Protein AF-A0ABD3BP25-F1 (afdb_monomer_lite)

Radius of gyration: 18.29 Å; chains: 1; bounding box: 47×50×51 Å

Structure (mmCIF, N/CA/C/O backbone):
data_AF-A0ABD3BP25-F1
#
_entry.id   AF-A0ABD3BP25-F1
#
loop_
_atom_site.group_PDB
_atom_site.id
_atom_site.type_symbol
_atom_site.label_atom_id
_atom_site.label_alt_id
_atom_site.label_comp_id
_atom_site.label_asym_id
_atom_site.label_entity_id
_atom_site.label_seq_id
_atom_site.pdbx_PDB_ins_code
_atom_site.Cartn_x
_atom_site.Cartn_y
_atom_site.Cartn_z
_atom_site.occupancy
_atom_site.B_iso_or_equiv
_atom_site.auth_seq_id
_atom_site.auth_comp_id
_atom_site.auth_asym_id
_atom_site.auth_atom_id
_atom_site.pdbx_PDB_model_num
ATOM 1 N N . MET A 1 1 ? -3.339 10.203 30.410 1.00 33.22 1 MET A N 1
ATOM 2 C CA . MET A 1 1 ? -2.585 9.233 29.589 1.00 33.22 1 MET A CA 1
ATOM 3 C C . MET A 1 1 ? -3.248 7.852 29.651 1.00 33.22 1 MET A C 1
ATOM 5 O O . MET A 1 1 ? -2.885 7.076 30.522 1.00 33.22 1 MET A O 1
ATOM 9 N N . PRO A 1 2 ? -4.237 7.547 28.786 1.00 29.83 2 PRO A N 1
ATOM 10 C CA . PRO A 1 2 ? -4.841 6.211 28.675 1.00 29.83 2 PRO A CA 1
ATOM 11 C C . PRO A 1 2 ? -4.582 5.511 27.318 1.00 29.83 2 PRO A C 1
ATOM 13 O O . PRO A 1 2 ? -5.120 4.439 27.069 1.00 29.83 2 PRO A O 1
ATOM 16 N N . SER A 1 3 ? -3.790 6.103 26.415 1.00 33.34 3 SER A N 1
ATOM 17 C CA . SER A 1 3 ? -3.674 5.659 25.014 1.00 33.34 3 SER A CA 1
ATOM 18 C C . SER A 1 3 ? -2.820 4.404 24.796 1.00 33.34 3 SER A C 1
ATOM 20 O O . SER A 1 3 ? -3.073 3.672 23.848 1.00 33.34 3 SER A O 1
ATOM 22 N N . LEU A 1 4 ? -1.847 4.116 25.666 1.00 31.38 4 LEU A N 1
ATOM 23 C CA . LEU A 1 4 ? -0.982 2.930 25.545 1.00 31.38 4 LEU A CA 1
ATOM 24 C C . LEU A 1 4 ? -1.698 1.623 25.923 1.00 31.38 4 LEU A C 1
ATOM 26 O O . LEU A 1 4 ? -1.443 0.578 25.330 1.00 31.38 4 LEU A O 1
ATOM 30 N N . THR A 1 5 ? -2.637 1.679 26.868 1.00 32.91 5 THR A N 1
ATOM 31 C CA . THR A 1 5 ? -3.337 0.497 27.389 1.00 32.91 5 THR A CA 1
ATOM 32 C C . THR A 1 5 ? -4.398 -0.035 26.420 1.00 32.91 5 THR A C 1
ATOM 34 O O . THR A 1 5 ? -4.661 -1.235 26.387 1.00 32.91 5 THR A O 1
ATOM 37 N N . TYR A 1 6 ? -4.990 0.835 25.595 1.00 33.88 6 TYR A N 1
ATOM 38 C CA . TYR A 1 6 ? -6.049 0.451 24.653 1.00 33.88 6 TYR A CA 1
ATOM 39 C C . TYR A 1 6 ? -5.491 -0.262 23.410 1.00 33.88 6 TYR A C 1
ATOM 41 O O . TYR A 1 6 ? -6.024 -1.291 22.998 1.00 33.88 6 TYR A O 1
ATOM 49 N N . THR A 1 7 ? -4.358 0.208 22.875 1.00 39.72 7 THR A N 1
ATOM 50 C CA . THR A 1 7 ? -3.638 -0.449 21.768 1.00 39.72 7 THR A CA 1
ATOM 51 C C . THR A 1 7 ? -3.124 -1.833 22.176 1.00 39.72 7 THR A C 1
ATOM 53 O O . THR A 1 7 ? -3.249 -2.789 21.413 1.00 39.72 7 THR A O 1
ATOM 56 N N . GLN A 1 8 ? -2.644 -1.984 23.417 1.00 36.47 8 GLN A N 1
ATOM 57 C CA . GLN A 1 8 ? -2.273 -3.290 23.980 1.00 36.47 8 GLN A CA 1
ATOM 58 C C . GLN A 1 8 ? -3.487 -4.217 24.181 1.00 36.47 8 GLN A C 1
ATOM 60 O O . GLN A 1 8 ? -3.398 -5.421 23.941 1.00 36.47 8 GLN A O 1
ATOM 65 N N . SER A 1 9 ? -4.646 -3.674 24.569 1.00 32.84 9 SER A N 1
ATOM 66 C CA . SER A 1 9 ? -5.879 -4.451 24.756 1.00 32.84 9 SER A CA 1
ATOM 67 C C . SER A 1 9 ? -6.446 -4.994 23.442 1.00 32.84 9 SER A C 1
ATOM 69 O O . SER A 1 9 ? -6.922 -6.126 23.424 1.00 32.84 9 SER A O 1
ATOM 71 N N . ILE A 1 10 ? -6.392 -4.231 22.348 1.00 41.69 10 ILE A N 1
ATOM 72 C CA . ILE A 1 10 ? -6.808 -4.715 21.021 1.00 41.69 10 ILE A CA 1
ATOM 73 C C . ILE A 1 10 ? -5.765 -5.705 20.484 1.00 41.69 10 ILE A C 1
ATOM 75 O O . ILE A 1 10 ? -6.127 -6.801 20.061 1.00 41.69 10 ILE A O 1
ATOM 79 N N . GLY A 1 11 ? -4.470 -5.391 20.616 1.00 40.97 11 GLY A N 1
ATOM 80 C CA . GLY A 1 11 ? -3.376 -6.290 20.228 1.00 40.97 11 GLY A CA 1
ATOM 81 C C . GLY A 1 11 ? -3.432 -7.659 20.918 1.00 40.97 11 GLY A C 1
ATOM 82 O O . GLY A 1 11 ? -3.222 -8.685 20.279 1.00 40.97 11 GLY A O 1
ATOM 83 N N . SER A 1 12 ? -3.812 -7.709 22.198 1.00 38.78 12 SER A N 1
ATOM 84 C CA . SER A 1 12 ? -3.968 -8.972 22.943 1.00 38.78 12 SER A CA 1
ATOM 85 C C . SER A 1 12 ? -5.198 -9.808 22.550 1.00 38.78 12 SER A C 1
ATOM 87 O O . SER A 1 12 ? -5.202 -11.018 22.780 1.00 38.78 12 SER A O 1
ATOM 89 N N . GLN A 1 13 ? -6.228 -9.215 21.933 1.00 38.00 13 GLN A N 1
ATOM 90 C CA . GLN A 1 13 ? -7.356 -9.970 21.369 1.00 38.00 13 GLN A CA 1
ATOM 91 C C . GLN A 1 13 ? -7.047 -10.493 19.959 1.00 38.00 13 GLN A C 1
ATOM 93 O O . GLN A 1 13 ? -7.412 -11.627 19.649 1.00 38.00 13 GLN A O 1
ATOM 98 N N . ILE A 1 14 ? -6.291 -9.731 19.159 1.00 44.72 14 ILE A N 1
ATOM 99 C CA . ILE A 1 14 ? -5.709 -10.180 17.878 1.00 44.72 14 ILE A CA 1
ATOM 100 C C . ILE A 1 14 ? -4.765 -11.382 18.110 1.00 44.72 14 ILE A C 1
ATOM 102 O O . ILE A 1 14 ? -4.808 -12.377 17.385 1.00 44.72 14 ILE A O 1
ATOM 106 N N . HIS A 1 15 ? -3.984 -11.344 19.196 1.00 40.56 15 HIS A N 1
ATOM 107 C CA . HIS A 1 15 ? -3.007 -12.365 19.599 1.00 40.56 15 HIS A CA 1
ATOM 108 C C . HIS A 1 15 ? -3.568 -13.792 19.749 1.00 40.56 15 HIS A C 1
ATOM 110 O O . HIS A 1 15 ? -2.842 -14.756 19.528 1.00 40.56 15 HIS A O 1
ATOM 116 N N . ARG A 1 16 ? -4.851 -13.980 20.095 1.00 36.97 16 ARG A N 1
ATOM 117 C CA . ARG A 1 16 ? -5.403 -15.333 20.323 1.00 36.97 16 ARG A CA 1
ATOM 118 C C . ARG A 1 16 ? -5.717 -16.129 19.050 1.00 36.97 16 ARG A C 1
ATOM 120 O O . ARG A 1 16 ? -6.070 -17.298 19.179 1.00 36.97 16 ARG A O 1
ATOM 127 N N . LYS A 1 17 ? -5.618 -15.537 17.852 1.00 41.78 17 LYS A N 1
ATOM 128 C CA . LYS A 1 17 ? -6.020 -16.196 16.592 1.00 41.78 17 LYS A CA 1
ATOM 129 C C . LYS A 1 17 ? -4.925 -16.325 15.523 1.00 41.78 17 LYS A C 1
ATOM 131 O O . LYS A 1 17 ? -5.131 -17.079 14.579 1.00 41.78 17 LYS A O 1
ATOM 136 N N . GLN A 1 18 ? -3.776 -15.658 15.647 1.00 41.00 18 GLN A N 1
ATOM 137 C CA . GLN A 1 18 ? -2.671 -15.806 14.688 1.00 41.00 18 GLN A CA 1
ATOM 138 C C . GLN A 1 18 ? -1.699 -16.902 15.157 1.00 41.00 18 GLN A C 1
ATOM 140 O O . GLN A 1 18 ? -0.908 -16.691 16.070 1.00 41.00 18 GLN A O 1
ATOM 145 N N . THR A 1 19 ? -1.781 -18.093 14.557 1.00 43.16 19 THR A N 1
ATOM 146 C CA . THR A 1 19 ? -1.000 -19.293 14.933 1.00 43.16 19 THR A CA 1
ATOM 147 C C . THR A 1 19 ? 0.293 -19.491 14.137 1.00 43.16 19 THR A C 1
ATOM 149 O O . THR A 1 19 ? 0.940 -20.521 14.300 1.00 43.16 19 THR A O 1
ATOM 152 N N . ASN A 1 20 ? 0.668 -18.554 13.261 1.00 53.59 20 ASN A N 1
ATOM 153 C CA . ASN A 1 20 ? 1.840 -18.702 12.397 1.00 53.59 20 ASN A CA 1
ATOM 154 C C . ASN A 1 20 ? 3.004 -17.838 12.904 1.00 53.59 20 ASN A C 1
ATOM 156 O O . ASN A 1 20 ? 2.834 -16.638 13.123 1.00 53.59 20 ASN A O 1
ATOM 160 N N . ASP A 1 21 ? 4.193 -18.438 13.023 1.00 57.06 21 ASP A N 1
ATOM 161 C CA . ASP A 1 21 ? 5.419 -17.808 13.548 1.00 57.06 21 ASP A CA 1
ATOM 162 C C . ASP A 1 21 ? 5.782 -16.487 12.843 1.00 57.06 21 ASP A C 1
ATOM 164 O O . ASP A 1 21 ? 6.281 -15.550 13.468 1.00 57.06 21 ASP A O 1
ATOM 168 N N . PHE A 1 22 ? 5.454 -16.370 11.552 1.00 54.91 22 PHE A N 1
ATOM 169 C CA . PHE A 1 22 ? 5.644 -15.147 10.769 1.00 54.91 22 PHE A CA 1
ATOM 170 C C . PHE A 1 22 ? 4.824 -13.965 11.299 1.00 54.91 22 PHE A C 1
ATOM 172 O O . PHE A 1 22 ? 5.353 -12.872 11.480 1.00 54.91 22 PHE A O 1
ATOM 179 N N . SER A 1 23 ? 3.547 -14.174 11.613 1.00 53.84 23 SER A N 1
ATOM 180 C CA . SER A 1 23 ? 2.672 -13.105 12.107 1.00 53.84 23 SER A CA 1
ATOM 181 C C . SER A 1 23 ? 3.098 -12.615 13.496 1.00 53.84 23 SER A C 1
ATOM 183 O O . SER A 1 23 ? 2.983 -11.430 13.810 1.00 53.84 23 SER A O 1
ATOM 185 N N . ILE A 1 24 ? 3.672 -13.513 14.304 1.00 59.72 24 ILE A N 1
ATOM 186 C CA . ILE A 1 24 ? 4.229 -13.190 15.620 1.00 59.72 24 ILE A CA 1
ATOM 187 C C . ILE A 1 24 ? 5.397 -12.207 15.473 1.00 59.72 24 ILE A C 1
ATOM 189 O O . ILE A 1 24 ? 5.427 -11.185 16.158 1.00 59.72 24 ILE A O 1
ATOM 193 N N . MET A 1 25 ? 6.326 -12.464 14.549 1.00 58.56 25 MET A N 1
ATOM 194 C CA . MET A 1 25 ? 7.480 -11.589 14.314 1.00 58.56 25 MET A CA 1
ATOM 195 C C . MET A 1 25 ? 7.065 -10.163 13.921 1.00 58.56 25 MET A C 1
ATOM 197 O O . MET A 1 25 ? 7.642 -9.192 14.413 1.00 58.56 25 MET A O 1
ATOM 201 N N . PHE A 1 26 ? 6.029 -10.031 13.091 1.00 60.06 26 PHE A N 1
ATOM 202 C CA . PHE A 1 26 ? 5.538 -8.737 12.611 1.00 60.06 26 PHE A CA 1
ATOM 203 C C . PHE A 1 26 ? 4.936 -7.915 13.747 1.00 60.06 26 PHE A C 1
ATOM 205 O O . PHE A 1 26 ? 5.187 -6.714 13.850 1.00 60.06 26 PHE A O 1
ATOM 212 N N . PHE A 1 27 ? 4.207 -8.573 14.645 1.00 58.22 27 PHE A N 1
ATOM 213 C CA . PHE A 1 27 ? 3.632 -7.930 15.817 1.00 58.22 27 PHE A CA 1
ATOM 214 C C . PHE A 1 27 ? 4.695 -7.543 16.855 1.00 58.22 27 PHE A C 1
ATOM 216 O O . PHE A 1 27 ? 4.701 -6.410 17.329 1.00 58.22 27 PHE A O 1
ATOM 223 N N . TYR A 1 28 ? 5.622 -8.450 17.190 1.00 59.75 28 TYR A N 1
ATOM 224 C CA . TYR A 1 28 ? 6.652 -8.198 18.210 1.00 59.75 28 TYR A CA 1
ATOM 225 C C . TYR A 1 28 ? 7.590 -7.047 17.843 1.00 59.75 28 TYR A C 1
ATOM 227 O O . TYR A 1 28 ? 8.011 -6.295 18.721 1.00 59.75 28 TYR A O 1
ATOM 235 N N . HIS A 1 29 ? 7.910 -6.909 16.557 1.00 65.75 29 HIS A N 1
ATOM 236 C CA . HIS A 1 29 ? 8.796 -5.859 16.061 1.00 65.75 29 HIS A CA 1
ATOM 237 C C . HIS A 1 29 ? 8.048 -4.649 15.489 1.00 65.75 29 HIS A C 1
ATOM 239 O O . HIS A 1 29 ? 8.685 -3.743 14.951 1.00 65.75 29 HIS A O 1
ATOM 245 N N . SER A 1 30 ? 6.716 -4.611 15.623 1.00 79.50 30 SER A N 1
ATOM 246 C CA . SER A 1 30 ? 5.859 -3.556 15.073 1.00 79.50 30 SER A CA 1
ATOM 247 C C . SER A 1 30 ? 6.180 -3.258 13.604 1.00 79.50 30 SER A C 1
ATOM 249 O O . SER A 1 30 ? 6.343 -2.095 13.239 1.00 79.50 30 SER A O 1
ATOM 251 N N . LEU A 1 31 ? 6.315 -4.300 12.774 1.00 84.94 31 LEU A N 1
ATOM 252 C CA . LEU A 1 31 ? 6.592 -4.177 11.342 1.00 84.94 31 LEU A CA 1
ATOM 253 C C . LEU A 1 31 ? 5.371 -3.563 10.643 1.00 84.94 31 LEU A C 1
ATOM 255 O O . LEU A 1 31 ? 4.423 -4.266 10.305 1.00 84.94 31 LEU A O 1
ATOM 259 N N . TYR A 1 32 ? 5.362 -2.242 10.481 1.00 89.75 32 TYR A N 1
ATOM 260 C CA . TYR A 1 32 ? 4.173 -1.477 10.118 1.00 89.75 32 TYR A CA 1
ATOM 261 C C . TYR A 1 32 ? 4.034 -1.170 8.631 1.00 89.75 32 TYR A C 1
ATOM 263 O O . TYR A 1 32 ? 2.918 -0.921 8.174 1.00 89.75 32 TYR A O 1
ATOM 271 N N . ALA A 1 33 ? 5.134 -1.192 7.883 1.00 92.25 33 ALA A N 1
ATOM 272 C CA . ALA A 1 33 ? 5.129 -0.991 6.442 1.00 92.25 33 ALA A CA 1
ATOM 273 C C . ALA A 1 33 ? 5.760 -2.199 5.751 1.00 92.25 33 ALA A C 1
ATOM 275 O O . ALA A 1 33 ? 6.867 -2.611 6.094 1.00 92.25 33 ALA A O 1
ATOM 276 N N . ASN A 1 34 ? 5.058 -2.763 4.775 1.00 93.00 34 ASN A N 1
ATOM 277 C CA . ASN A 1 34 ? 5.623 -3.720 3.836 1.00 93.00 34 ASN A CA 1
ATOM 278 C C . ASN A 1 34 ? 5.919 -2.998 2.519 1.00 93.00 34 ASN A C 1
ATOM 280 O O . ASN A 1 34 ? 5.043 -2.339 1.958 1.00 93.00 34 ASN A O 1
ATOM 284 N N . VAL A 1 35 ? 7.157 -3.109 2.051 1.00 92.56 35 VAL A N 1
ATOM 285 C CA . VAL A 1 35 ? 7.663 -2.432 0.859 1.00 92.56 35 VAL A CA 1
ATOM 286 C C . VAL A 1 35 ? 8.033 -3.488 -0.165 1.00 92.56 35 VAL A C 1
ATOM 288 O O . VAL A 1 35 ? 8.893 -4.332 0.090 1.00 92.56 35 VAL A O 1
ATOM 291 N N . ARG A 1 36 ? 7.394 -3.428 -1.331 1.00 92.31 36 ARG A N 1
ATOM 292 C CA . ARG A 1 36 ? 7.627 -4.354 -2.443 1.00 92.31 36 ARG A CA 1
ATOM 293 C C . ARG A 1 36 ? 7.891 -3.560 -3.723 1.00 92.31 36 ARG A C 1
ATOM 295 O O . ARG A 1 36 ? 6.935 -3.086 -4.348 1.00 92.31 36 ARG A O 1
ATOM 302 N N . PRO A 1 37 ? 9.162 -3.360 -4.108 1.00 91.44 37 PRO A N 1
ATOM 303 C CA . PRO A 1 37 ? 9.495 -2.806 -5.412 1.00 91.44 37 PRO A CA 1
ATOM 304 C C . PRO A 1 37 ? 9.216 -3.852 -6.500 1.00 91.44 37 PRO A C 1
ATOM 306 O O . PRO A 1 37 ? 9.452 -5.049 -6.330 1.00 91.44 37 PRO A O 1
ATOM 309 N N . CYS A 1 38 ? 8.709 -3.393 -7.635 1.00 90.88 38 CYS A N 1
ATOM 310 C CA . CYS A 1 38 ? 8.410 -4.204 -8.804 1.00 90.88 38 CYS A CA 1
ATOM 311 C C . CYS A 1 38 ? 8.985 -3.503 -10.030 1.00 90.88 38 CYS A C 1
ATOM 313 O O . CYS A 1 38 ? 8.421 -2.515 -10.501 1.00 90.88 38 CYS A O 1
ATOM 315 N N . TYR A 1 39 ? 10.088 -4.032 -10.556 1.00 90.69 39 TYR A N 1
ATOM 316 C CA . TYR A 1 39 ? 10.715 -3.512 -11.763 1.00 90.69 39 TYR A CA 1
ATOM 317 C C . TYR A 1 39 ? 10.997 -4.609 -12.790 1.00 90.69 39 TYR A C 1
ATOM 319 O O . TYR A 1 39 ? 11.290 -5.755 -12.448 1.00 90.69 39 TYR A O 1
ATOM 327 N N . SER A 1 40 ? 10.883 -4.262 -14.071 1.00 90.19 40 SER A N 1
ATOM 328 C CA . SER A 1 40 ? 11.210 -5.157 -15.180 1.00 90.19 40 SER A CA 1
ATOM 329 C C . SER A 1 40 ? 12.704 -5.491 -15.173 1.00 90.19 40 SER A C 1
ATOM 331 O O . SER A 1 40 ? 13.548 -4.596 -15.186 1.00 90.19 40 SER A O 1
ATOM 333 N N . LEU A 1 41 ? 13.038 -6.783 -15.206 1.00 86.06 41 LEU A N 1
ATOM 334 C CA . LEU A 1 41 ? 14.429 -7.237 -15.209 1.00 86.06 41 LEU A CA 1
ATOM 335 C C . LEU A 1 41 ? 15.014 -7.268 -16.629 1.00 86.06 41 LEU A C 1
ATOM 337 O O . LEU A 1 41 ? 14.411 -7.870 -17.527 1.00 86.06 41 LEU A O 1
ATOM 341 N N . PRO A 1 42 ? 16.210 -6.690 -16.856 1.00 84.94 42 PRO A N 1
ATOM 342 C CA . PRO A 1 42 ? 16.905 -6.816 -18.131 1.00 84.94 42 PRO A CA 1
ATOM 343 C C . PRO A 1 42 ? 17.097 -8.288 -18.519 1.00 84.94 42 PRO A C 1
ATOM 345 O O . PRO A 1 42 ? 17.643 -9.079 -17.756 1.00 84.94 42 PRO A O 1
ATOM 348 N N . GLY A 1 43 ? 16.648 -8.662 -19.719 1.00 85.25 43 GLY A N 1
ATOM 349 C CA . GLY A 1 43 ? 16.771 -10.029 -20.239 1.00 85.25 43 GLY A CA 1
ATOM 350 C C . GLY A 1 43 ? 15.647 -10.995 -19.841 1.00 85.25 43 GLY A C 1
ATOM 351 O O . GLY A 1 43 ? 15.563 -12.069 -20.433 1.00 85.25 43 GLY A O 1
ATOM 352 N N . TYR A 1 44 ? 14.742 -10.620 -18.928 1.00 86.12 44 TYR A N 1
ATOM 353 C CA . TYR A 1 44 ? 13.576 -11.433 -18.569 1.00 86.12 44 TYR A CA 1
ATOM 354 C C . TYR A 1 44 ? 12.301 -10.853 -19.193 1.00 86.12 44 TYR A C 1
ATOM 356 O O . TYR A 1 44 ? 11.708 -9.900 -18.688 1.00 86.12 44 TYR A O 1
ATOM 364 N N . LYS A 1 45 ? 11.887 -11.398 -20.343 1.00 88.62 45 LYS A N 1
ATOM 365 C CA . LYS A 1 45 ? 10.754 -10.852 -21.101 1.00 88.62 45 LYS A CA 1
ATOM 366 C C . LYS A 1 45 ? 9.419 -11.279 -20.491 1.00 88.62 45 LYS A C 1
ATOM 368 O O . LYS A 1 45 ? 9.112 -12.467 -20.436 1.00 88.62 45 LYS A O 1
ATOM 373 N N . THR A 1 46 ? 8.586 -10.303 -20.143 1.00 91.56 46 THR A N 1
ATOM 374 C CA . THR A 1 46 ? 7.172 -10.516 -19.806 1.00 91.56 46 THR A CA 1
ATOM 375 C C . THR A 1 46 ? 6.268 -9.819 -20.828 1.00 91.56 46 THR A C 1
ATOM 377 O O . THR A 1 46 ? 6.733 -9.266 -21.829 1.00 91.56 46 THR A O 1
ATOM 380 N N . LYS A 1 47 ? 4.949 -9.864 -20.604 1.00 91.00 47 LYS A N 1
ATOM 381 C CA . LYS A 1 47 ? 3.972 -9.103 -21.399 1.00 91.00 47 LYS A CA 1
ATOM 382 C C . LYS A 1 47 ? 4.082 -7.586 -21.171 1.00 91.00 47 LYS A C 1
ATOM 384 O O . LYS A 1 47 ? 3.602 -6.822 -22.005 1.00 91.00 47 LYS A O 1
ATOM 389 N N . TYR A 1 48 ? 4.668 -7.165 -20.051 1.00 91.31 48 TYR A N 1
ATOM 390 C CA . TYR A 1 48 ? 4.757 -5.771 -19.633 1.00 91.31 48 TYR A CA 1
ATOM 391 C C . TYR A 1 48 ? 6.212 -5.309 -19.674 1.00 91.31 48 TYR A C 1
ATOM 393 O O . TYR A 1 48 ? 7.098 -5.954 -19.123 1.00 91.31 48 TYR A O 1
ATOM 401 N N . ASP A 1 49 ? 6.443 -4.172 -20.318 1.00 88.88 49 ASP A N 1
ATOM 402 C CA . ASP A 1 49 ? 7.771 -3.584 -20.462 1.00 88.88 49 ASP A CA 1
ATOM 403 C C . ASP A 1 49 ? 7.908 -2.339 -19.590 1.00 88.88 49 ASP A C 1
ATOM 405 O O . ASP A 1 49 ? 6.937 -1.602 -19.406 1.00 88.88 49 ASP A O 1
ATOM 409 N N . ASN A 1 50 ? 9.130 -2.089 -19.109 1.00 89.19 50 ASN A N 1
ATOM 410 C CA . ASN A 1 50 ? 9.496 -0.896 -18.340 1.00 89.19 50 ASN A CA 1
ATOM 411 C C . ASN A 1 50 ? 8.585 -0.656 -17.124 1.00 89.19 50 ASN A C 1
ATOM 413 O O . ASN A 1 50 ? 8.187 0.475 -16.848 1.00 89.19 50 ASN A O 1
ATOM 417 N N . VAL A 1 51 ? 8.220 -1.729 -16.420 1.00 92.75 51 VAL A N 1
ATOM 418 C CA . VAL A 1 51 ? 7.577 -1.613 -15.112 1.00 92.75 51 VAL A CA 1
ATOM 419 C C . VAL A 1 51 ? 8.637 -1.107 -14.141 1.00 92.75 51 VAL A C 1
ATOM 421 O O . VAL A 1 51 ? 9.732 -1.660 -14.101 1.00 92.75 51 VAL A O 1
ATOM 424 N N . ASP A 1 52 ? 8.317 -0.058 -13.396 1.00 92.75 52 ASP A N 1
ATOM 425 C CA . ASP A 1 52 ? 9.083 0.430 -12.251 1.00 92.75 52 ASP A CA 1
ATOM 426 C C . ASP A 1 52 ? 8.096 1.125 -11.313 1.00 92.75 52 ASP A C 1
ATOM 428 O O . ASP A 1 52 ? 7.636 2.236 -11.576 1.00 92.75 52 ASP A O 1
ATOM 432 N N . LEU A 1 53 ? 7.680 0.407 -10.276 1.00 93.38 53 LEU A N 1
ATOM 433 C CA . LEU A 1 53 ? 6.803 0.927 -9.239 1.00 93.38 53 LEU A CA 1
ATOM 434 C C . LEU A 1 53 ? 7.108 0.257 -7.906 1.00 93.38 53 LEU A C 1
ATOM 436 O O . LEU A 1 53 ? 7.600 -0.870 -7.859 1.00 93.38 53 LEU A O 1
ATOM 440 N N . THR A 1 54 ? 6.726 0.911 -6.819 1.00 93.75 54 THR A N 1
ATOM 441 C CA . THR A 1 54 ? 6.839 0.369 -5.466 1.00 93.75 54 THR A CA 1
ATOM 442 C C . THR A 1 54 ? 5.484 0.389 -4.783 1.00 93.75 54 THR A C 1
ATOM 444 O O . THR A 1 54 ? 4.817 1.423 -4.716 1.00 93.75 54 THR A O 1
ATOM 447 N N . THR A 1 55 ? 5.079 -0.749 -4.223 1.00 94.94 55 THR A N 1
ATOM 448 C CA . THR A 1 55 ? 3.911 -0.813 -3.341 1.00 94.94 55 THR A CA 1
ATOM 449 C C . THR A 1 55 ? 4.347 -0.706 -1.886 1.00 94.94 55 THR A C 1
ATOM 451 O O . THR A 1 55 ? 5.232 -1.444 -1.451 1.00 94.94 55 THR A O 1
ATOM 454 N N . ILE A 1 56 ? 3.693 0.181 -1.141 1.00 95.31 56 ILE A N 1
ATOM 455 C CA . ILE A 1 56 ? 3.833 0.362 0.301 1.00 95.31 56 ILE A CA 1
ATOM 456 C C . ILE A 1 56 ? 2.495 0.008 0.946 1.00 95.31 56 ILE A C 1
ATOM 458 O O . ILE A 1 56 ? 1.471 0.670 0.751 1.00 95.31 56 ILE A O 1
ATOM 462 N N . ARG A 1 57 ? 2.513 -1.069 1.718 1.00 95.69 57 ARG A N 1
ATOM 463 C CA . ARG A 1 57 ? 1.351 -1.654 2.377 1.00 95.69 57 ARG A CA 1
ATOM 464 C C . ARG A 1 57 ? 1.408 -1.382 3.874 1.00 95.69 57 ARG A C 1
ATOM 466 O O . ARG A 1 57 ? 2.407 -1.686 4.520 1.00 95.69 57 ARG A O 1
ATOM 473 N N . GLU A 1 58 ? 0.309 -0.876 4.426 1.00 94.69 58 GLU A N 1
ATOM 474 C CA . GLU A 1 58 ? 0.077 -0.866 5.874 1.00 94.69 58 GLU A CA 1
ATOM 475 C C . GLU A 1 58 ? -0.038 -2.310 6.375 1.00 94.69 58 GLU A C 1
ATOM 477 O O . GLU A 1 58 ? -0.772 -3.100 5.788 1.00 94.69 58 GLU A O 1
ATOM 482 N N . ASN A 1 59 ? 0.703 -2.676 7.417 1.00 92.69 59 ASN A N 1
ATOM 483 C CA . ASN A 1 59 ? 0.916 -4.083 7.755 1.00 92.69 59 ASN A CA 1
ATOM 484 C C . ASN A 1 59 ? 0.527 -4.468 9.192 1.00 92.69 59 ASN A C 1
ATOM 486 O O . ASN A 1 59 ? 0.856 -5.561 9.649 1.00 92.69 59 ASN A O 1
ATOM 490 N N . THR A 1 60 ? -0.170 -3.588 9.920 1.00 89.75 60 THR A N 1
ATOM 491 C CA . THR A 1 60 ? -0.547 -3.806 11.328 1.00 89.75 60 THR A CA 1
ATOM 492 C C . THR A 1 60 ? -2.041 -4.004 11.558 1.00 89.75 60 THR A C 1
ATOM 494 O O . THR A 1 60 ? -2.417 -4.652 12.535 1.00 89.75 60 THR A O 1
ATOM 497 N N . GLU A 1 61 ? -2.905 -3.462 10.699 1.00 91.94 61 GLU A N 1
ATOM 498 C CA . GLU A 1 61 ? -4.350 -3.417 10.940 1.00 91.94 61 GLU A CA 1
ATOM 499 C C . GLU A 1 61 ? -5.154 -3.677 9.652 1.00 91.94 61 GLU A C 1
ATOM 501 O O . GLU A 1 61 ? -4.781 -4.520 8.835 1.00 91.94 61 GLU A O 1
ATOM 506 N N . GLY A 1 62 ? -6.315 -3.043 9.491 1.00 93.19 62 GLY A N 1
ATOM 507 C CA . GLY A 1 62 ? -7.227 -3.249 8.373 1.00 93.19 62 GLY A CA 1
ATOM 508 C C . GLY A 1 62 ? -8.107 -4.483 8.547 1.00 93.19 62 GLY A C 1
ATOM 509 O O . GLY A 1 62 ? -8.579 -4.808 9.640 1.00 93.19 62 GLY A O 1
ATOM 510 N N . GLU A 1 63 ? -8.372 -5.149 7.432 1.00 92.12 63 GLU A N 1
ATOM 511 C CA . GLU A 1 63 ? -9.147 -6.383 7.351 1.00 92.12 63 GLU A CA 1
ATOM 512 C C . GLU A 1 63 ? -8.401 -7.572 7.982 1.00 92.12 63 GLU A C 1
ATOM 514 O O . GLU A 1 63 ? -9.022 -8.561 8.355 1.00 92.12 63 GLU A O 1
ATOM 519 N N . TYR A 1 64 ? -7.081 -7.471 8.172 1.00 86.69 64 TYR A N 1
ATOM 520 C CA . TYR A 1 64 ? -6.248 -8.536 8.750 1.00 86.69 64 TYR A CA 1
ATOM 521 C C . TYR A 1 64 ? -6.146 -8.477 10.279 1.00 86.69 64 TYR A C 1
ATOM 523 O O . TYR A 1 64 ? -5.342 -9.183 10.886 1.00 86.69 64 TYR A O 1
ATOM 531 N N . SER A 1 65 ? -7.028 -7.707 10.921 1.00 81.88 65 SER A N 1
ATOM 532 C CA . SER A 1 65 ? -7.193 -7.704 12.378 1.00 81.88 65 SER A CA 1
ATOM 533 C C . SER A 1 65 ? -7.627 -9.073 12.937 1.00 81.88 65 SER A C 1
ATOM 535 O O . SER A 1 65 ? -7.483 -9.324 14.131 1.00 81.88 65 SER A O 1
ATOM 537 N N . GLY A 1 66 ? -8.176 -9.968 12.104 1.00 82.25 66 GLY A N 1
ATOM 538 C CA . GLY A 1 66 ? -8.667 -11.289 12.529 1.00 82.25 66 GLY A CA 1
ATOM 539 C C . GLY A 1 66 ? -9.906 -11.231 13.437 1.00 82.25 66 GLY A C 1
ATOM 540 O O . GLY A 1 66 ? -10.283 -12.227 14.069 1.00 82.25 66 GLY A O 1
ATOM 541 N N . LEU A 1 67 ? -10.539 -10.057 13.526 1.00 87.69 67 LEU A N 1
ATOM 542 C CA . LEU A 1 67 ? -11.727 -9.808 14.334 1.00 87.69 67 LEU A CA 1
ATOM 543 C C . LEU A 1 67 ? -12.982 -10.207 13.558 1.00 87.69 67 LEU A C 1
ATOM 545 O O . LEU A 1 67 ? -13.666 -9.377 12.959 1.00 87.69 67 LEU A O 1
ATOM 549 N N . GLU A 1 68 ? -13.257 -11.506 13.583 1.00 92.38 68 GLU A N 1
ATOM 550 C CA . GLU A 1 68 ? -14.429 -12.116 12.961 1.00 92.38 68 GLU A CA 1
ATOM 551 C C . GLU A 1 68 ? -15.379 -12.707 14.003 1.00 92.38 68 GLU A C 1
ATOM 553 O O . GLU A 1 68 ? -14.944 -13.398 14.940 1.00 92.38 68 GLU A O 1
ATOM 558 N N . HIS A 1 69 ? -16.679 -12.491 13.796 1.00 93.75 69 HIS A N 1
ATOM 559 C CA . HIS A 1 69 ? -17.746 -13.012 14.645 1.00 93.75 69 HIS A CA 1
ATOM 560 C C . HIS A 1 69 ? -18.857 -13.639 13.806 1.00 93.75 69 HIS A C 1
ATOM 562 O O . HIS A 1 69 ? -19.267 -13.103 12.781 1.00 93.75 69 HIS A O 1
ATOM 568 N N . GLN A 1 70 ? -19.402 -14.760 14.274 1.00 95.50 70 GLN A N 1
ATOM 569 C CA . GLN A 1 70 ? -20.671 -15.269 13.769 1.00 95.50 70 GLN A CA 1
ATOM 570 C C . GLN A 1 70 ? -21.791 -14.748 14.673 1.00 95.50 70 GLN A C 1
ATOM 572 O O . GLN A 1 70 ? -21.966 -15.244 15.784 1.00 95.50 70 GLN A O 1
ATOM 577 N N . VAL A 1 71 ? -22.525 -13.735 14.208 1.00 94.75 71 VAL A N 1
ATOM 578 C CA . VAL A 1 71 ? -23.574 -13.062 14.998 1.00 94.75 71 VAL A CA 1
ATOM 579 C C . VAL A 1 71 ? -24.741 -14.014 15.261 1.00 94.75 71 VAL A C 1
ATOM 581 O O . VAL A 1 71 ? -25.239 -14.124 16.378 1.00 94.75 71 VAL A O 1
ATOM 584 N N . VAL A 1 72 ? -25.148 -14.740 14.220 1.00 95.06 72 VAL A N 1
ATOM 585 C CA . VAL A 1 72 ? -26.112 -15.845 14.268 1.00 95.06 72 VAL A CA 1
ATOM 586 C C . VAL A 1 72 ? -25.692 -16.913 13.260 1.00 95.06 72 VAL A C 1
ATOM 588 O O . VAL A 1 72 ? -24.865 -16.662 12.382 1.00 95.06 72 VAL A O 1
ATOM 591 N N . LYS A 1 73 ? -26.263 -18.120 13.348 1.00 96.25 73 LYS A N 1
ATOM 592 C CA . LYS A 1 73 ? -25.953 -19.211 12.412 1.00 96.25 73 LYS A CA 1
ATOM 593 C C . LYS A 1 73 ? -26.135 -18.746 10.959 1.00 96.25 73 LYS A C 1
ATOM 595 O O . LYS A 1 73 ? -27.236 -18.387 10.558 1.00 96.25 73 LYS A O 1
ATOM 600 N N . GLY A 1 74 ? -25.053 -18.790 10.183 1.00 96.25 74 GLY A N 1
ATOM 601 C CA . GLY A 1 74 ? -25.037 -18.377 8.773 1.00 96.25 74 GLY A CA 1
ATOM 602 C C . GLY A 1 74 ? -24.788 -16.885 8.516 1.00 96.25 74 GLY A C 1
ATOM 603 O O . GLY A 1 74 ? -24.737 -16.495 7.356 1.00 96.25 74 GLY A O 1
ATOM 604 N N . VAL A 1 75 ? -24.590 -16.062 9.552 1.00 97.06 75 VAL A N 1
ATOM 605 C CA . VAL A 1 75 ? -24.258 -14.633 9.419 1.00 97.06 75 VAL A CA 1
ATOM 606 C C . VAL A 1 75 ? -22.917 -14.366 10.089 1.00 97.06 75 VAL A C 1
ATOM 608 O O . VAL A 1 75 ? -22.807 -14.447 11.313 1.00 97.06 75 VAL A O 1
ATOM 611 N N . VAL A 1 76 ? -21.903 -14.069 9.279 1.00 96.50 76 VAL A N 1
ATOM 612 C CA . VAL A 1 76 ? -20.529 -13.812 9.727 1.00 96.50 76 VAL A CA 1
ATOM 613 C C . VAL A 1 76 ? -20.158 -12.377 9.382 1.00 96.50 76 VAL A C 1
ATOM 615 O O . VAL A 1 76 ? -20.423 -11.913 8.274 1.00 96.50 76 VAL A O 1
ATOM 618 N N . GLU A 1 77 ? -19.567 -11.680 10.340 1.00 95.06 77 GLU A N 1
ATOM 619 C CA . GLU A 1 77 ? -19.048 -10.328 10.190 1.00 95.06 77 GLU A CA 1
ATOM 620 C C . GLU A 1 77 ? -17.536 -10.307 10.415 1.00 95.06 77 GLU A C 1
ATOM 622 O O . GLU A 1 77 ? -16.996 -11.100 11.190 1.00 95.06 77 GLU A O 1
ATOM 627 N N . ILE A 1 78 ? -16.879 -9.354 9.759 1.00 94.19 78 ILE A N 1
ATOM 628 C CA . ILE A 1 78 ? -15.474 -9.015 9.962 1.00 94.19 78 ILE A CA 1
ATOM 629 C C . ILE A 1 78 ? -15.360 -7.525 10.276 1.00 94.19 78 ILE A C 1
ATOM 631 O O . ILE A 1 78 ? -16.011 -6.689 9.642 1.00 94.19 78 ILE A O 1
ATOM 635 N N . LEU A 1 79 ? -14.523 -7.181 11.251 1.00 94.38 79 LEU A N 1
ATOM 636 C CA . LEU A 1 79 ? -14.238 -5.797 11.607 1.00 94.38 79 LEU A CA 1
ATOM 637 C C . LEU A 1 79 ? -12.960 -5.317 10.915 1.00 94.38 79 LEU A C 1
ATOM 639 O O . LEU A 1 79 ? -11.845 -5.699 11.274 1.00 94.38 79 LEU A O 1
ATOM 643 N N . LYS A 1 80 ? -13.125 -4.399 9.960 1.00 95.31 80 LYS A N 1
ATOM 644 C CA . LYS A 1 80 ? -12.020 -3.609 9.413 1.00 95.31 80 LYS A CA 1
ATOM 645 C C . LYS A 1 80 ? -11.660 -2.487 10.383 1.00 95.31 80 LYS A C 1
ATOM 647 O O . LYS A 1 80 ? -12.468 -1.582 10.607 1.00 95.31 80 LYS A O 1
ATOM 652 N N . ILE A 1 81 ? -10.441 -2.514 10.912 1.00 95.06 81 ILE A N 1
ATOM 653 C CA . ILE A 1 81 ? -9.947 -1.503 11.852 1.00 95.06 81 ILE A CA 1
ATOM 654 C C . ILE A 1 81 ? -8.940 -0.607 11.142 1.00 95.06 81 ILE A C 1
ATOM 656 O O . ILE A 1 81 ? -7.949 -1.098 10.624 1.00 95.06 81 ILE A O 1
ATOM 660 N N . ILE A 1 82 ? -9.193 0.701 11.126 1.00 96.56 82 ILE A N 1
ATOM 661 C CA . ILE A 1 82 ? -8.233 1.703 10.653 1.00 96.56 82 ILE A CA 1
ATOM 662 C C . ILE A 1 82 ? -8.033 2.723 11.767 1.00 96.56 82 ILE A C 1
ATOM 664 O O . ILE A 1 82 ? -9.000 3.277 12.298 1.00 96.56 82 ILE A O 1
ATOM 668 N N . THR A 1 83 ? -6.783 2.991 12.112 1.00 97.12 83 THR A N 1
ATOM 669 C CA . THR A 1 83 ? -6.367 3.959 13.110 1.00 97.12 83 THR A CA 1
ATOM 670 C C . THR A 1 83 ? -5.530 5.052 12.467 1.00 97.12 83 THR A C 1
ATOM 672 O O . THR A 1 83 ? -4.754 4.851 11.530 1.00 97.12 83 THR A O 1
ATOM 675 N N . ARG A 1 84 ? -5.659 6.260 13.018 1.00 96.88 84 ARG A N 1
ATOM 676 C CA . ARG A 1 84 ? -4.878 7.416 12.568 1.00 96.88 84 ARG A CA 1
ATOM 677 C C . ARG A 1 84 ? -3.372 7.184 12.724 1.00 96.88 84 ARG A C 1
ATOM 679 O O . ARG A 1 84 ? -2.600 7.627 11.885 1.00 96.88 84 ARG A O 1
ATOM 686 N N . GLN A 1 85 ? -2.956 6.510 13.797 1.00 94.25 85 GLN A N 1
ATOM 687 C CA . GLN A 1 85 ? -1.540 6.293 14.092 1.00 94.25 85 GLN A CA 1
ATOM 688 C C . GLN A 1 85 ? -0.873 5.385 13.053 1.00 94.25 85 GLN A C 1
ATOM 690 O O . GLN A 1 85 ? 0.187 5.737 12.547 1.00 94.25 85 GLN A O 1
ATOM 695 N N . ALA A 1 86 ? -1.476 4.243 12.711 1.00 93.62 86 ALA A N 1
ATOM 696 C CA . ALA A 1 86 ? -0.922 3.363 11.684 1.00 93.62 86 ALA A CA 1
ATOM 697 C C . ALA A 1 86 ? -0.959 4.022 10.297 1.00 93.62 86 ALA A C 1
ATOM 699 O O . ALA A 1 86 ? 0.054 4.026 9.600 1.00 93.62 86 ALA A O 1
ATOM 700 N N . SER A 1 87 ? -2.074 4.682 9.961 1.00 96.06 87 SER A N 1
ATOM 701 C CA . SER A 1 87 ? -2.241 5.396 8.687 1.00 96.06 87 SER A CA 1
ATOM 702 C C . SER A 1 87 ? -1.187 6.490 8.468 1.00 96.06 87 SER A C 1
ATOM 704 O O . SER A 1 87 ? -0.658 6.623 7.370 1.00 96.06 87 SER A O 1
ATOM 706 N N . LEU A 1 88 ? -0.853 7.272 9.502 1.00 93.12 88 LEU A N 1
ATOM 707 C CA . LEU A 1 88 ? 0.196 8.290 9.396 1.00 93.12 88 LEU A CA 1
ATOM 708 C C . LEU A 1 88 ? 1.588 7.682 9.255 1.00 93.12 88 LEU A C 1
ATOM 710 O O . LEU A 1 88 ? 2.347 8.135 8.407 1.00 93.12 88 LEU A O 1
ATOM 714 N N . ARG A 1 89 ? 1.909 6.646 10.042 1.00 91.31 89 ARG A N 1
ATOM 715 C CA . ARG A 1 89 ? 3.228 5.995 9.984 1.00 91.31 89 ARG A CA 1
ATOM 716 C C . ARG A 1 89 ? 3.524 5.439 8.594 1.00 91.31 89 ARG A C 1
ATOM 718 O O . ARG A 1 89 ? 4.619 5.640 8.088 1.00 91.31 89 ARG A O 1
ATOM 725 N N . VAL A 1 90 ? 2.555 4.769 7.966 1.00 92.25 90 VAL A N 1
ATOM 726 C CA . VAL A 1 90 ? 2.752 4.229 6.611 1.00 92.25 90 VAL A CA 1
ATOM 727 C C . VAL A 1 90 ? 2.793 5.330 5.548 1.00 92.25 90 VAL A C 1
ATOM 729 O O . VAL A 1 90 ? 3.560 5.216 4.600 1.00 92.25 90 VAL A O 1
ATOM 732 N N . ALA A 1 91 ? 2.016 6.410 5.710 1.00 90.69 91 ALA A N 1
ATOM 733 C CA . ALA A 1 91 ? 2.066 7.552 4.798 1.00 90.69 91 ALA A CA 1
ATOM 734 C C . ALA A 1 91 ? 3.423 8.273 4.854 1.00 90.69 91 ALA A C 1
ATOM 736 O O . ALA A 1 91 ? 3.916 8.701 3.819 1.00 90.69 91 ALA A O 1
ATOM 737 N N . GLU A 1 92 ? 4.024 8.368 6.044 1.00 86.50 92 GLU A N 1
ATOM 738 C CA . GLU A 1 92 ? 5.326 9.005 6.276 1.00 86.50 9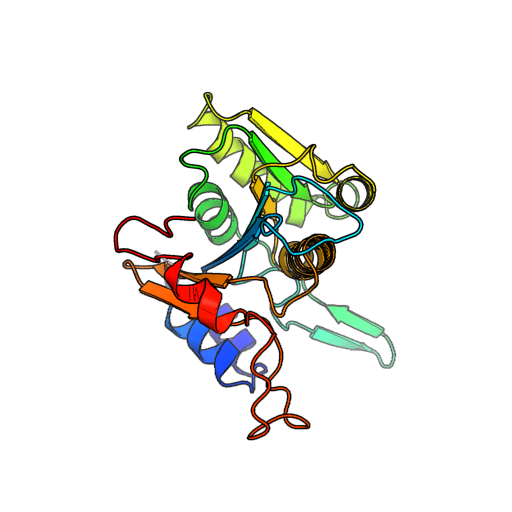2 GLU A CA 1
ATOM 739 C C . GLU A 1 92 ? 6.524 8.126 5.892 1.00 86.50 92 GLU A C 1
ATOM 741 O O . GLU A 1 92 ? 7.616 8.663 5.729 1.00 86.50 92 GLU A O 1
ATOM 746 N N . TYR A 1 93 ? 6.338 6.803 5.766 1.00 81.00 93 TYR A N 1
ATOM 747 C CA . TYR A 1 93 ? 7.440 5.844 5.808 1.00 81.00 93 TYR A CA 1
ATOM 748 C C . TYR A 1 93 ? 8.552 6.127 4.802 1.00 81.00 93 TYR A C 1
ATOM 750 O O . TYR A 1 93 ? 9.691 6.209 5.233 1.00 81.00 93 TYR A O 1
ATOM 758 N N . GLU A 1 94 ? 8.267 6.256 3.508 1.00 64.19 94 GLU A N 1
ATOM 759 C CA . GLU A 1 94 ? 9.310 6.576 2.528 1.00 64.19 94 GLU A CA 1
ATOM 760 C C . GLU A 1 94 ? 8.696 6.767 1.144 1.00 64.19 94 GLU A C 1
ATOM 762 O O . GLU A 1 94 ? 8.328 5.826 0.446 1.00 64.19 94 GLU A O 1
ATOM 767 N N . THR A 1 95 ? 8.590 8.026 0.746 1.00 61.44 95 THR A N 1
ATOM 768 C CA . THR A 1 95 ? 8.313 8.457 -0.629 1.00 61.44 95 THR A CA 1
ATOM 769 C C . THR A 1 95 ? 9.537 9.174 -1.210 1.00 61.44 95 THR A C 1
ATOM 771 O O . THR A 1 95 ? 9.437 9.857 -2.229 1.00 61.44 95 THR A O 1
ATOM 774 N N . HIS A 1 96 ? 10.687 9.087 -0.532 1.00 56.91 96 HIS A N 1
ATOM 775 C CA . HIS A 1 96 ? 11.877 9.857 -0.862 1.00 56.91 96 HIS A CA 1
ATOM 776 C C . HIS A 1 96 ? 12.505 9.330 -2.156 1.00 56.91 96 HIS A C 1
ATOM 778 O O . HIS A 1 96 ? 12.675 8.133 -2.357 1.00 56.91 96 HIS A O 1
ATOM 784 N N . GLY A 1 97 ? 12.806 10.249 -3.073 1.00 65.56 97 GLY A N 1
ATOM 785 C CA . GLY A 1 97 ? 13.370 9.926 -4.386 1.00 65.56 97 GLY A CA 1
ATOM 786 C C . GLY A 1 97 ? 12.347 9.555 -5.465 1.00 65.56 97 GLY A C 1
ATOM 787 O O . GLY A 1 97 ? 12.742 9.378 -6.614 1.00 65.56 97 GLY A O 1
ATOM 788 N N . ARG A 1 98 ? 11.049 9.486 -5.140 1.00 82.88 98 ARG A N 1
ATOM 789 C CA . ARG A 1 98 ? 9.969 9.224 -6.103 1.00 82.88 98 ARG A CA 1
ATOM 790 C C . ARG A 1 98 ? 9.144 10.488 -6.349 1.00 82.88 98 ARG A C 1
ATOM 792 O O . ARG A 1 98 ? 8.959 11.313 -5.457 1.00 82.88 98 ARG A O 1
ATOM 799 N N . GLU A 1 99 ? 8.654 10.670 -7.572 1.00 86.12 99 GLU A N 1
ATOM 800 C CA . GLU A 1 99 ? 7.987 11.920 -7.971 1.00 86.12 99 GLU A CA 1
ATOM 801 C C . GLU A 1 99 ? 6.499 11.939 -7.616 1.00 86.12 99 GLU A C 1
ATOM 803 O O . GLU A 1 99 ? 5.880 13.007 -7.531 1.00 86.12 99 GLU A O 1
ATOM 808 N N . ARG A 1 100 ? 5.884 10.758 -7.493 1.00 91.62 100 ARG A N 1
ATOM 809 C CA . ARG A 1 100 ? 4.432 10.637 -7.381 1.00 91.62 100 ARG A CA 1
ATOM 810 C C . ARG A 1 100 ? 4.010 9.531 -6.431 1.00 91.62 100 ARG A C 1
ATOM 812 O O . ARG A 1 100 ? 4.438 8.386 -6.540 1.00 91.62 100 ARG A O 1
ATOM 819 N N . VAL A 1 101 ? 3.023 9.861 -5.606 1.00 94.31 101 VAL A N 1
ATOM 820 C CA . VAL A 1 101 ? 2.397 8.941 -4.659 1.00 94.31 101 VAL A CA 1
ATOM 821 C C . VAL A 1 101 ? 0.918 8.812 -4.985 1.00 94.31 101 VAL A C 1
ATOM 823 O O . VAL A 1 101 ? 0.178 9.796 -5.016 1.00 94.31 101 VAL A O 1
ATOM 826 N N . SER A 1 102 ? 0.488 7.580 -5.241 1.00 96.25 102 SER A N 1
ATOM 827 C CA . SER A 1 102 ? -0.914 7.223 -5.441 1.00 96.25 102 SER A CA 1
ATOM 828 C C . SER A 1 102 ? -1.442 6.488 -4.214 1.00 96.25 102 SER A C 1
ATOM 830 O O . SER A 1 102 ? -0.978 5.401 -3.886 1.00 96.25 102 SER A O 1
ATOM 832 N N . VAL A 1 103 ? -2.425 7.068 -3.538 1.00 97.56 103 VAL A N 1
ATOM 833 C CA . VAL A 1 103 ? -3.079 6.455 -2.383 1.00 97.56 103 VAL A CA 1
ATOM 834 C C . VAL A 1 103 ? -4.263 5.632 -2.857 1.00 97.56 103 VAL A C 1
ATOM 836 O O . VAL A 1 103 ? -5.199 6.173 -3.456 1.00 97.56 103 VAL A O 1
ATOM 839 N N . ILE A 1 104 ? -4.220 4.325 -2.605 1.00 98.12 104 ILE A N 1
ATOM 840 C CA . ILE A 1 104 ? -5.244 3.393 -3.078 1.00 98.12 104 ILE A CA 1
ATOM 841 C C . ILE A 1 104 ? -6.308 3.184 -2.005 1.00 98.12 104 ILE A C 1
ATOM 843 O O . ILE A 1 104 ? -5.999 2.907 -0.846 1.00 98.12 104 ILE A O 1
ATOM 847 N N . HIS A 1 105 ? -7.574 3.324 -2.395 1.00 98.12 105 HIS A N 1
ATOM 848 C CA . HIS A 1 105 ? -8.697 3.297 -1.460 1.00 98.12 105 HIS A CA 1
ATOM 849 C C . HIS A 1 105 ? -9.994 2.778 -2.094 1.00 98.12 105 HIS A C 1
ATOM 851 O O . HIS A 1 105 ? -10.118 2.586 -3.301 1.00 98.12 105 HIS A O 1
ATOM 857 N N . LYS A 1 106 ? -11.019 2.615 -1.264 1.00 97.81 106 LYS A N 1
ATOM 858 C CA . LYS A 1 106 ? -12.410 2.331 -1.623 1.00 97.81 106 LYS A CA 1
ATOM 859 C C . LYS A 1 106 ? -13.374 3.175 -0.774 1.00 97.81 106 LYS A C 1
ATOM 861 O O . LYS A 1 106 ? -14.473 2.762 -0.408 1.00 97.81 106 LYS A O 1
ATOM 866 N N . ALA A 1 107 ? -12.966 4.409 -0.471 1.00 97.00 107 ALA A N 1
ATOM 867 C CA . ALA A 1 107 ? -13.729 5.370 0.340 1.00 97.00 107 ALA A CA 1
ATOM 868 C C . ALA A 1 107 ? -15.121 5.742 -0.219 1.00 97.00 107 ALA A C 1
ATOM 870 O O . ALA A 1 107 ? -15.950 6.261 0.523 1.00 97.00 107 ALA A O 1
ATOM 871 N N . ASN A 1 108 ? -15.412 5.444 -1.492 1.00 95.38 108 ASN A N 1
ATOM 872 C CA . ASN A 1 108 ? -16.764 5.565 -2.049 1.00 95.38 108 ASN A CA 1
ATOM 873 C C . ASN A 1 108 ? -17.769 4.595 -1.397 1.00 95.38 108 ASN A C 1
ATOM 875 O O . ASN A 1 108 ? -18.954 4.909 -1.320 1.00 95.38 108 ASN A O 1
ATOM 879 N N . ILE A 1 109 ? -17.297 3.445 -0.907 1.00 97.56 109 ILE A N 1
ATOM 880 C CA . ILE A 1 109 ? -18.083 2.476 -0.134 1.00 97.56 109 ILE A CA 1
ATOM 881 C C . ILE A 1 109 ? -17.731 2.586 1.356 1.00 97.56 109 ILE A C 1
ATOM 883 O O . ILE A 1 109 ? -18.603 2.750 2.206 1.00 97.56 109 ILE A O 1
ATOM 887 N N . MET A 1 110 ? -16.437 2.568 1.681 1.00 96.75 110 MET A N 1
ATOM 888 C CA . MET A 1 110 ? -15.899 2.579 3.044 1.00 96.75 110 MET A CA 1
ATOM 889 C C . MET A 1 110 ? -15.580 3.995 3.532 1.00 96.75 110 MET A C 1
ATOM 891 O O . MET A 1 110 ? -14.440 4.353 3.815 1.00 96.75 110 MET A O 1
ATOM 895 N N . GLN A 1 111 ? -16.621 4.817 3.650 1.00 97.38 111 GLN A N 1
ATOM 896 C CA . GLN A 1 111 ? -16.485 6.255 3.915 1.00 97.38 111 GLN A CA 1
ATOM 897 C C . GLN A 1 111 ? -15.750 6.587 5.222 1.00 97.38 111 GLN A C 1
ATOM 899 O O . GLN A 1 111 ? -15.055 7.594 5.288 1.00 97.38 111 GLN A O 1
ATOM 904 N N . LYS A 1 112 ? -15.898 5.767 6.272 1.00 98.00 112 LYS A N 1
ATOM 905 C CA . LYS A 1 112 ? -15.276 6.036 7.582 1.00 98.00 112 LYS A CA 1
ATOM 906 C C . LYS A 1 112 ? -13.856 5.492 7.694 1.00 98.00 112 LYS A C 1
ATOM 908 O O . LYS A 1 112 ? -12.971 6.220 8.125 1.00 98.00 112 LYS A O 1
ATOM 913 N N . THR A 1 113 ? -13.646 4.230 7.328 1.00 97.81 113 THR A N 1
ATOM 914 C CA . THR A 1 113 ? -12.345 3.556 7.441 1.00 97.81 113 THR A CA 1
ATOM 915 C C . THR A 1 113 ? -11.364 4.125 6.424 1.00 97.81 113 THR A C 1
ATOM 917 O O . THR A 1 113 ? -10.411 4.802 6.798 1.00 97.81 113 THR A O 1
ATOM 920 N N . ASP A 1 114 ? -11.644 3.965 5.135 1.00 98.25 114 ASP A N 1
ATOM 921 C CA . ASP A 1 114 ? -10.770 4.484 4.083 1.00 98.25 114 ASP A CA 1
ATOM 922 C C . ASP A 1 114 ? -10.784 6.012 4.035 1.00 98.25 114 ASP A C 1
ATOM 924 O O . ASP A 1 114 ? -9.782 6.622 3.681 1.00 98.25 114 ASP A O 1
ATOM 928 N N . GLY A 1 115 ? -11.885 6.654 4.436 1.00 98.31 115 GLY A N 1
ATOM 929 C CA . GLY A 1 115 ? -11.908 8.109 4.594 1.00 98.31 115 GLY A CA 1
ATOM 930 C C . GLY A 1 115 ? -10.938 8.609 5.667 1.00 98.31 115 GLY A C 1
ATOM 931 O O . GLY A 1 115 ? -10.292 9.636 5.462 1.00 98.31 115 GLY A O 1
ATOM 932 N N . LEU A 1 116 ? -10.780 7.882 6.783 1.00 98.50 116 LEU A N 1
ATOM 933 C CA . LEU A 1 116 ? -9.763 8.195 7.791 1.00 98.50 116 LEU A CA 1
ATOM 934 C C . LEU A 1 116 ? -8.350 7.997 7.233 1.00 98.50 116 LEU A C 1
ATOM 936 O O . LEU A 1 116 ? -7.507 8.872 7.426 1.00 98.50 116 LEU A O 1
ATOM 940 N N . PHE A 1 117 ? -8.108 6.896 6.518 1.00 98.25 117 PHE A N 1
ATOM 941 C CA . PHE A 1 117 ? -6.820 6.633 5.873 1.00 98.25 117 PHE A CA 1
ATOM 942 C C . PHE A 1 117 ? -6.442 7.761 4.899 1.00 98.25 117 PHE A C 1
ATOM 944 O O . PHE A 1 117 ? -5.387 8.376 5.042 1.00 98.25 117 PHE A O 1
ATOM 951 N N . LEU A 1 118 ? -7.356 8.127 3.990 1.00 98.12 118 LEU A N 1
ATOM 952 C CA . LEU A 1 118 ? -7.172 9.238 3.051 1.00 98.12 118 LEU A CA 1
ATOM 953 C C . LEU A 1 118 ? -6.887 10.557 3.760 1.00 98.12 118 LEU A C 1
ATOM 955 O O . LEU A 1 118 ? -5.995 11.291 3.346 1.00 98.12 118 LEU A O 1
ATOM 959 N N . LYS A 1 119 ? -7.614 10.861 4.841 1.00 98.06 119 LYS A N 1
ATOM 960 C CA . LYS A 1 119 ? -7.367 12.073 5.627 1.00 98.06 119 LYS A CA 1
ATOM 961 C C . LYS A 1 119 ? -5.922 12.119 6.136 1.00 98.06 119 LYS A C 1
ATOM 963 O O . LYS A 1 119 ? -5.276 13.148 5.992 1.00 98.06 119 LYS A O 1
ATOM 968 N N . CYS A 1 120 ? -5.406 11.011 6.665 1.00 96.62 120 CYS A N 1
ATOM 969 C CA . CYS A 1 120 ? -4.023 10.930 7.141 1.00 96.62 120 CYS A CA 1
ATOM 970 C C . CYS A 1 120 ? -3.013 11.109 5.997 1.00 96.62 120 CYS A C 1
ATOM 972 O O . CYS A 1 120 ? -2.042 11.845 6.146 1.00 96.62 120 CYS A O 1
ATOM 974 N N . CYS A 1 121 ? -3.256 10.494 4.838 1.00 95.69 121 CYS A N 1
ATOM 975 C CA . CYS A 1 121 ? -2.372 10.648 3.684 1.00 95.69 121 CYS A CA 1
ATOM 976 C C . CYS A 1 121 ? -2.401 12.065 3.085 1.00 95.69 121 CYS A C 1
ATOM 978 O O . CYS A 1 121 ? -1.380 12.527 2.587 1.00 95.69 121 CYS A O 1
ATOM 980 N N . ARG A 1 122 ? -3.537 12.772 3.142 1.00 95.88 122 ARG A N 1
ATOM 981 C CA . ARG A 1 122 ? -3.622 14.194 2.762 1.00 95.88 122 ARG A CA 1
ATOM 982 C C . ARG A 1 122 ? -2.824 15.075 3.717 1.00 95.88 122 ARG A C 1
ATOM 984 O O . ARG A 1 122 ? -2.054 15.906 3.258 1.00 95.88 122 ARG A O 1
ATOM 991 N N . GLU A 1 123 ? -2.957 14.844 5.027 1.00 94.56 123 GLU A N 1
ATOM 992 C CA . GLU A 1 123 ? -2.159 15.539 6.051 1.00 94.56 123 GLU A CA 1
ATOM 993 C C . GLU A 1 123 ? -0.649 15.330 5.830 1.00 94.56 123 GLU A C 1
ATOM 995 O O . GLU A 1 123 ? 0.145 16.229 6.093 1.00 94.56 123 GLU A O 1
ATOM 1000 N N . PHE A 1 124 ? -0.240 14.158 5.332 1.00 90.88 124 PHE A N 1
ATOM 1001 C CA . PHE A 1 124 ? 1.131 13.917 4.884 1.00 90.88 124 PHE A CA 1
ATOM 1002 C C . PHE A 1 124 ? 1.471 14.720 3.620 1.00 90.88 124 PHE A C 1
ATOM 1004 O O . PHE A 1 124 ? 2.459 15.444 3.615 1.00 90.88 124 PHE A O 1
ATOM 1011 N N . ALA A 1 125 ? 0.643 14.655 2.575 1.00 91.31 125 ALA A N 1
ATOM 1012 C CA . ALA A 1 125 ? 0.884 15.362 1.315 1.00 91.31 125 ALA A CA 1
ATOM 1013 C C . ALA A 1 125 ? 1.025 16.886 1.488 1.00 91.31 125 ALA A C 1
ATOM 1015 O O . ALA A 1 125 ? 1.825 17.515 0.803 1.00 91.31 125 ALA A O 1
ATOM 1016 N N . GLU A 1 126 ? 0.299 17.480 2.438 1.00 92.38 126 GLU A N 1
ATOM 1017 C CA . GLU A 1 126 ? 0.428 18.900 2.794 1.00 92.38 126 GLU A CA 1
ATOM 1018 C C . GLU A 1 126 ? 1.822 19.265 3.338 1.00 92.38 126 GLU A C 1
ATOM 1020 O O . GLU A 1 126 ? 2.259 20.404 3.173 1.00 92.38 126 GLU A O 1
ATOM 1025 N N . LYS A 1 127 ? 2.534 18.319 3.967 1.00 90.25 127 LYS A N 1
ATOM 1026 C CA . LYS A 1 127 ? 3.901 18.523 4.481 1.00 90.25 127 LYS A CA 1
ATOM 1027 C C . LYS A 1 127 ? 4.978 18.390 3.395 1.00 90.25 127 LYS A C 1
ATOM 1029 O O . LYS A 1 127 ? 6.064 18.928 3.591 1.00 90.25 127 LYS A O 1
ATOM 1034 N N . TYR A 1 128 ? 4.677 17.703 2.289 1.00 87.69 128 TYR A N 1
ATOM 1035 C CA . TYR A 1 128 ? 5.614 17.373 1.203 1.00 87.69 128 TYR A CA 1
ATOM 1036 C C . TYR A 1 128 ? 5.045 17.795 -0.168 1.00 87.69 128 TYR A C 1
ATOM 1038 O O . TYR A 1 128 ? 4.707 16.945 -0.999 1.00 87.69 128 TYR A O 1
ATOM 1046 N N . PRO A 1 129 ? 4.878 19.110 -0.415 1.00 86.38 129 PRO A N 1
ATOM 1047 C CA . PRO A 1 129 ? 4.212 19.636 -1.612 1.00 86.38 129 PRO A CA 1
ATOM 1048 C C . PRO A 1 129 ? 4.945 19.342 -2.932 1.00 86.38 129 PRO A C 1
ATOM 1050 O O . PRO A 1 129 ? 4.363 19.492 -4.006 1.00 86.38 129 PRO A O 1
ATOM 1053 N N . GLU A 1 130 ? 6.215 18.948 -2.878 1.00 88.12 130 GLU A N 1
ATOM 1054 C CA . GLU A 1 130 ? 7.015 18.524 -4.026 1.00 88.12 130 GLU A CA 1
ATOM 1055 C C . GLU A 1 130 ? 6.559 17.183 -4.618 1.00 88.12 130 GLU A C 1
ATOM 1057 O O . GLU A 1 130 ? 6.805 16.911 -5.795 1.00 88.12 130 GLU A O 1
ATOM 1062 N N . ILE A 1 131 ? 5.859 16.364 -3.831 1.00 88.75 131 ILE A N 1
ATOM 1063 C CA . ILE A 1 131 ? 5.376 15.051 -4.247 1.00 88.75 131 ILE A CA 1
ATOM 1064 C C . ILE A 1 131 ? 4.017 15.200 -4.927 1.00 88.75 131 ILE A C 1
ATOM 1066 O O . ILE A 1 131 ? 3.057 15.728 -4.361 1.00 88.75 131 ILE A O 1
ATOM 1070 N N . LYS A 1 132 ? 3.880 14.656 -6.141 1.00 93.44 132 LYS A N 1
ATOM 1071 C CA . LYS A 1 132 ? 2.584 14.609 -6.831 1.00 93.44 132 LYS A CA 1
ATOM 1072 C C . LYS A 1 132 ? 1.669 13.611 -6.122 1.00 93.44 132 LYS A C 1
ATOM 1074 O O . LYS A 1 132 ? 1.774 12.403 -6.325 1.00 93.44 132 LYS A O 1
ATOM 1079 N N . TYR A 1 133 ? 0.752 14.121 -5.312 1.00 94.50 133 TYR A N 1
ATOM 1080 C CA . TYR A 1 133 ? -0.241 13.320 -4.605 1.00 94.50 133 TYR A CA 1
ATOM 1081 C C . TYR A 1 133 ? -1.463 13.011 -5.481 1.00 94.50 133 TYR A C 1
ATOM 1083 O O . TYR A 1 133 ? -2.015 13.897 -6.139 1.00 94.50 133 TYR A O 1
ATOM 1091 N N . LYS A 1 134 ? -1.920 11.755 -5.475 1.00 95.88 134 LYS A N 1
ATOM 1092 C CA . LYS A 1 134 ? -3.144 11.325 -6.159 1.00 95.88 134 LYS A CA 1
ATOM 1093 C C . LYS A 1 134 ? -3.907 10.296 -5.334 1.00 95.88 134 LYS A C 1
ATOM 1095 O O . LYS A 1 134 ? -3.314 9.390 -4.769 1.00 95.88 134 LYS A O 1
ATOM 1100 N N . GLU A 1 135 ? -5.231 10.370 -5.355 1.00 97.56 135 GLU A N 1
ATOM 1101 C CA . GLU A 1 135 ? -6.112 9.339 -4.799 1.00 97.56 135 GLU A CA 1
ATOM 1102 C C . GLU A 1 135 ? -6.701 8.495 -5.925 1.00 97.56 135 GLU A C 1
ATOM 1104 O O . GLU A 1 135 ? -7.136 9.026 -6.954 1.00 97.56 135 GLU A O 1
ATOM 1109 N N . VAL A 1 136 ? -6.687 7.173 -5.760 1.00 98.19 136 VAL A N 1
ATOM 1110 C CA . VAL A 1 136 ? -7.168 6.238 -6.778 1.00 98.19 136 VAL A CA 1
ATOM 1111 C C . VAL A 1 136 ? -8.029 5.163 -6.130 1.00 98.19 136 VAL A C 1
ATOM 1113 O O . VAL A 1 136 ? -7.611 4.472 -5.203 1.00 98.19 136 VAL A O 1
ATOM 1116 N N . VAL A 1 137 ? -9.240 4.986 -6.657 1.00 98.06 137 VAL A N 1
ATOM 1117 C CA . VAL A 1 137 ? -10.102 3.877 -6.243 1.00 98.06 137 VAL A CA 1
ATOM 1118 C C . VAL A 1 137 ? -9.486 2.556 -6.712 1.00 98.06 137 VAL A C 1
ATOM 1120 O O . VAL A 1 137 ? -9.097 2.453 -7.874 1.00 98.06 137 VAL A O 1
ATOM 1123 N N . ILE A 1 138 ? -9.433 1.545 -5.841 1.00 97.56 138 ILE A N 1
ATOM 1124 C CA . ILE A 1 138 ? -8.793 0.245 -6.110 1.00 97.56 138 ILE A CA 1
ATOM 1125 C C . ILE A 1 138 ? -9.251 -0.402 -7.425 1.00 97.56 138 ILE A C 1
ATOM 1127 O O . ILE A 1 138 ? -8.404 -0.833 -8.199 1.00 97.56 138 ILE A O 1
ATOM 1131 N N . ASP A 1 139 ? -10.550 -0.383 -7.747 1.00 96.44 139 ASP A N 1
ATOM 1132 C CA . ASP A 1 139 ? -11.055 -0.930 -9.018 1.00 96.44 139 ASP A CA 1
ATOM 1133 C C . ASP A 1 139 ? -10.379 -0.281 -10.231 1.00 96.44 139 ASP A C 1
ATOM 1135 O O . ASP A 1 139 ? -9.943 -0.966 -11.153 1.00 96.44 139 ASP A O 1
ATOM 1139 N N . ASN A 1 140 ? -10.261 1.052 -10.211 1.00 96.50 140 ASN A N 1
ATOM 1140 C CA . ASN A 1 140 ? -9.618 1.799 -11.285 1.00 96.50 140 ASN A CA 1
ATOM 1141 C C . ASN A 1 140 ? -8.116 1.510 -11.304 1.00 96.50 140 ASN A C 1
ATOM 1143 O O . ASN A 1 140 ? -7.549 1.357 -12.381 1.00 96.50 140 ASN A O 1
ATOM 1147 N N . CYS A 1 141 ? -7.482 1.398 -10.133 1.00 96.62 141 CYS A N 1
ATOM 1148 C CA . CYS A 1 141 ? -6.068 1.043 -10.024 1.00 96.62 141 CYS A CA 1
ATOM 1149 C C . CYS A 1 141 ? -5.760 -0.263 -10.770 1.00 96.62 141 CYS A C 1
ATOM 1151 O O . CYS A 1 141 ? -4.820 -0.301 -11.558 1.00 96.62 141 CYS A O 1
ATOM 1153 N N . CYS A 1 142 ? -6.593 -1.293 -10.596 1.00 94.81 142 CYS A N 1
ATOM 1154 C CA . CYS A 1 142 ? -6.414 -2.600 -11.233 1.00 94.81 142 CYS A CA 1
ATOM 1155 C C . CYS A 1 142 ? -6.615 -2.595 -12.760 1.00 94.81 142 CYS A C 1
ATOM 1157 O O . CYS A 1 142 ? -6.178 -3.525 -13.433 1.00 94.81 142 CYS A O 1
ATOM 1159 N N . MET A 1 143 ? -7.283 -1.582 -13.320 1.00 93.62 143 MET A N 1
ATOM 1160 C CA . MET A 1 143 ? -7.542 -1.472 -14.765 1.00 93.62 143 MET A CA 1
ATOM 1161 C C . MET A 1 143 ? -6.570 -0.535 -15.491 1.00 93.62 143 MET A C 1
ATOM 1163 O O . MET A 1 143 ? -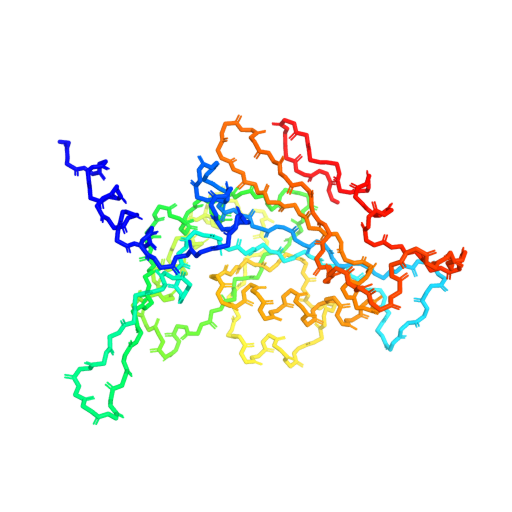6.470 -0.570 -16.718 1.00 93.62 143 MET A O 1
ATOM 1167 N N . MET A 1 144 ? -5.889 0.345 -14.757 1.00 91.88 144 MET A N 1
ATOM 1168 C CA . MET A 1 144 ? -4.987 1.344 -15.321 1.00 91.88 144 MET A CA 1
ATOM 1169 C C . MET A 1 144 ? -3.640 0.740 -15.734 1.00 91.88 144 MET A C 1
ATOM 1171 O O . MET A 1 144 ? -3.205 -0.289 -15.227 1.00 91.88 144 MET A O 1
ATOM 1175 N N . SER A 1 145 ? -2.952 1.415 -16.659 1.00 91.69 145 SER A N 1
ATOM 1176 C CA . SER A 1 145 ? -1.596 1.020 -17.051 1.00 91.69 145 SER A CA 1
ATOM 1177 C C . SER A 1 145 ? -0.619 1.181 -15.873 1.00 91.69 145 SER A C 1
ATOM 1179 O O . SER A 1 145 ? -0.586 2.268 -15.290 1.00 91.69 145 SER A O 1
ATOM 1181 N N . PRO A 1 146 ? 0.221 0.172 -15.563 1.00 91.31 146 PRO A N 1
ATOM 1182 C CA . PRO A 1 146 ? 1.232 0.251 -14.504 1.00 91.31 146 PRO A CA 1
ATOM 1183 C C . PRO A 1 146 ? 2.208 1.426 -14.655 1.00 91.31 146 PRO A C 1
ATOM 1185 O O . PRO A 1 146 ? 2.615 2.009 -13.658 1.00 91.31 146 PRO A O 1
ATOM 1188 N N . ALA A 1 147 ? 2.504 1.848 -15.892 1.00 91.12 147 ALA A N 1
ATOM 1189 C CA . ALA A 1 147 ? 3.354 3.010 -16.185 1.00 91.12 147 ALA A CA 1
ATOM 1190 C C . ALA A 1 147 ? 2.776 4.344 -15.664 1.00 91.12 147 ALA A C 1
ATOM 1192 O O . ALA A 1 147 ? 3.455 5.368 -15.614 1.00 91.12 147 ALA A O 1
ATOM 1193 N N . LEU A 1 148 ? 1.495 4.356 -15.281 1.00 92.12 148 LEU A N 1
ATOM 1194 C CA . LEU A 1 148 ? 0.845 5.483 -14.623 1.00 92.12 148 LEU A CA 1
ATOM 1195 C C . LEU A 1 148 ? 1.008 5.454 -13.105 1.00 92.12 148 LEU A C 1
ATOM 1197 O O . LEU A 1 148 ? 0.345 6.257 -12.451 1.00 92.12 148 LEU A O 1
ATOM 1201 N N . PHE A 1 149 ? 1.869 4.613 -12.542 1.00 93.94 149 PHE A N 1
ATOM 1202 C CA . PHE A 1 149 ? 2.180 4.613 -11.116 1.00 93.94 149 PHE A CA 1
ATOM 1203 C C . PHE A 1 149 ? 3.680 4.762 -10.874 1.00 93.94 149 PHE A C 1
ATOM 1205 O O . PHE A 1 149 ? 4.467 4.724 -11.810 1.00 93.94 149 PHE A O 1
ATOM 1212 N N . ASP A 1 150 ? 4.029 5.090 -9.636 1.00 93.25 150 ASP A N 1
ATOM 1213 C CA . ASP A 1 150 ? 5.410 5.236 -9.172 1.00 93.25 150 ASP A CA 1
ATOM 1214 C C . ASP A 1 150 ? 5.465 4.639 -7.760 1.00 93.25 150 ASP A C 1
ATOM 1216 O O . ASP A 1 150 ? 5.785 3.465 -7.607 1.00 93.25 150 ASP A O 1
ATOM 1220 N N . VAL A 1 151 ? 4.924 5.337 -6.755 1.00 94.62 151 VAL A N 1
ATOM 1221 C CA . VAL A 1 151 ? 4.639 4.746 -5.434 1.00 94.62 151 VAL A CA 1
ATOM 1222 C C . VAL A 1 151 ? 3.140 4.570 -5.232 1.00 94.62 151 VAL A C 1
ATOM 1224 O O . VAL A 1 151 ? 2.358 5.490 -5.490 1.00 94.62 151 VAL A O 1
ATOM 1227 N N . LEU A 1 152 ? 2.729 3.400 -4.741 1.00 96.19 152 LEU A N 1
ATOM 1228 C CA . LEU A 1 152 ? 1.355 3.124 -4.330 1.00 96.19 152 LEU A CA 1
ATOM 1229 C C . LEU A 1 152 ? 1.300 2.871 -2.821 1.00 96.19 152 LEU A C 1
ATOM 1231 O O . LEU A 1 152 ? 1.879 1.898 -2.350 1.00 96.19 152 LEU A O 1
ATOM 1235 N N . VAL A 1 153 ? 0.573 3.704 -2.076 1.00 96.69 153 VAL A N 1
ATOM 1236 C CA . VAL A 1 153 ? 0.396 3.571 -0.617 1.00 96.69 153 VAL A CA 1
ATOM 1237 C C . VAL A 1 153 ? -1.028 3.127 -0.315 1.00 96.69 153 VAL A C 1
ATOM 1239 O O . VAL A 1 153 ? -1.977 3.701 -0.856 1.00 96.69 153 VAL A O 1
ATOM 1242 N N . MET A 1 154 ? -1.208 2.115 0.535 1.00 97.44 154 MET A N 1
ATOM 1243 C CA . MET A 1 154 ? -2.540 1.542 0.747 1.00 97.44 154 MET A CA 1
ATOM 1244 C C . MET A 1 154 ? -2.730 0.782 2.071 1.00 97.44 154 MET A C 1
ATOM 1246 O O . MET A 1 154 ? -1.753 0.312 2.659 1.00 97.44 154 MET A O 1
ATOM 1250 N N . PRO A 1 155 ? -3.991 0.622 2.528 1.00 96.94 155 PRO A N 1
ATOM 1251 C CA . PRO A 1 155 ? -4.348 -0.265 3.631 1.00 96.94 155 PRO A CA 1
ATOM 1252 C C . PRO A 1 155 ? -4.002 -1.733 3.355 1.00 96.94 155 PRO A C 1
ATOM 1254 O O . PRO A 1 155 ? -3.836 -2.151 2.207 1.00 96.94 155 PRO A O 1
ATOM 1257 N N . ASN A 1 156 ? -3.979 -2.520 4.427 1.00 95.69 156 ASN A N 1
ATOM 1258 C CA . ASN A 1 156 ? -3.440 -3.875 4.469 1.00 95.69 156 ASN A CA 1
ATOM 1259 C C . ASN A 1 156 ? -3.923 -4.817 3.354 1.00 95.69 156 ASN A C 1
ATOM 1261 O O . ASN A 1 156 ? -3.110 -5.272 2.547 1.00 95.69 156 ASN A O 1
ATOM 1265 N N . LEU A 1 157 ? -5.234 -5.055 3.239 1.00 95.88 157 LEU A N 1
ATOM 1266 C CA . LEU A 1 157 ? -5.775 -5.990 2.244 1.00 95.88 157 LEU A CA 1
ATOM 1267 C C . LEU A 1 157 ? -5.491 -5.556 0.799 1.00 95.88 157 LEU A C 1
ATOM 1269 O O . LEU A 1 157 ? -5.242 -6.386 -0.071 1.00 95.88 157 LEU A O 1
ATOM 1273 N N . TYR A 1 158 ? -5.523 -4.251 0.527 1.00 97.44 158 TYR A N 1
ATOM 1274 C CA . TYR A 1 158 ? -5.266 -3.736 -0.821 1.00 97.44 158 TYR A CA 1
ATOM 1275 C C . TYR A 1 158 ? -3.800 -3.902 -1.180 1.00 97.44 158 TYR A C 1
ATOM 1277 O O . TYR A 1 158 ? -3.494 -4.279 -2.306 1.00 97.44 158 TYR A O 1
ATOM 1285 N N . GLY A 1 159 ? -2.920 -3.682 -0.203 1.00 95.81 159 GLY A N 1
ATOM 1286 C CA . GLY A 1 159 ? -1.488 -3.903 -0.331 1.00 95.81 159 GLY A CA 1
ATOM 1287 C C . GLY A 1 159 ? -1.162 -5.341 -0.670 1.00 95.81 159 GLY A C 1
ATOM 1288 O O . GLY A 1 159 ? -0.355 -5.586 -1.560 1.00 95.81 159 GLY A O 1
ATOM 1289 N N . ASP A 1 160 ? -1.823 -6.283 -0.003 1.00 94.31 160 ASP A N 1
ATOM 1290 C CA . ASP A 1 160 ? -1.661 -7.711 -0.268 1.00 94.31 160 ASP A CA 1
ATOM 1291 C C . ASP A 1 160 ? -2.002 -8.043 -1.725 1.00 94.31 160 ASP A C 1
ATOM 1293 O O . ASP A 1 160 ? -1.155 -8.505 -2.483 1.00 94.31 160 ASP A O 1
ATOM 1297 N N . ILE A 1 161 ? -3.209 -7.672 -2.159 1.00 96.06 161 ILE A N 1
ATOM 1298 C CA . ILE A 1 161 ? -3.706 -7.979 -3.504 1.00 96.06 161 ILE A CA 1
ATOM 1299 C C . ILE A 1 161 ? -2.882 -7.266 -4.583 1.00 96.06 161 ILE A C 1
ATOM 1301 O O . ILE A 1 161 ? -2.456 -7.888 -5.553 1.00 96.06 161 ILE A O 1
ATOM 1305 N N . ILE A 1 162 ? -2.674 -5.953 -4.453 1.00 96.75 162 ILE A N 1
ATOM 1306 C CA . ILE A 1 162 ? -2.014 -5.163 -5.499 1.00 96.75 162 ILE A CA 1
ATOM 1307 C C . ILE A 1 162 ? -0.541 -5.531 -5.615 1.00 96.75 162 ILE A C 1
ATOM 1309 O O . ILE A 1 162 ? -0.044 -5.612 -6.733 1.00 96.75 162 ILE A O 1
ATOM 1313 N N . SER A 1 163 ? 0.158 -5.790 -4.509 1.00 94.69 163 SER A N 1
ATOM 1314 C CA . SER A 1 163 ? 1.572 -6.165 -4.593 1.00 94.69 163 SER A CA 1
ATOM 1315 C C . SER A 1 163 ? 1.783 -7.503 -5.313 1.00 94.69 163 SER A C 1
ATOM 1317 O O . SER A 1 163 ? 2.701 -7.612 -6.125 1.00 94.69 163 SER A O 1
ATOM 1319 N N . ASP A 1 164 ? 0.886 -8.475 -5.132 1.00 94.81 164 ASP A N 1
ATOM 1320 C CA . ASP A 1 164 ? 0.908 -9.737 -5.878 1.00 94.81 164 ASP A CA 1
ATOM 1321 C C . ASP A 1 164 ? 0.547 -9.541 -7.363 1.00 94.81 164 ASP A C 1
ATOM 1323 O O . ASP A 1 164 ? 1.167 -10.141 -8.249 1.00 94.81 164 ASP A O 1
ATOM 1327 N N . LEU A 1 165 ? -0.406 -8.651 -7.671 1.00 95.19 165 LEU A N 1
ATOM 1328 C CA . LEU A 1 165 ? -0.696 -8.261 -9.057 1.00 95.19 165 LEU A CA 1
ATOM 1329 C C . LEU A 1 165 ? 0.530 -7.619 -9.721 1.00 95.19 165 LEU A C 1
ATOM 1331 O O . LEU A 1 165 ? 0.846 -7.949 -10.865 1.00 95.19 165 LEU A O 1
ATOM 1335 N N . CYS A 1 166 ? 1.243 -6.746 -9.006 1.00 94.62 166 CYS A N 1
ATOM 1336 C CA . CYS A 1 166 ? 2.467 -6.104 -9.477 1.00 94.62 166 CYS A CA 1
ATOM 1337 C C . CYS A 1 166 ? 3.602 -7.112 -9.700 1.00 94.62 166 CYS A C 1
ATOM 1339 O O . CYS A 1 166 ? 4.271 -7.042 -10.732 1.00 94.62 166 CYS A O 1
ATOM 1341 N N . ALA A 1 167 ? 3.761 -8.101 -8.816 1.00 92.75 167 ALA A N 1
ATOM 1342 C CA . ALA A 1 167 ? 4.688 -9.213 -9.022 1.00 92.75 167 ALA A CA 1
ATOM 1343 C C . ALA A 1 167 ? 4.386 -9.962 -10.332 1.00 92.75 167 ALA A C 1
ATOM 1345 O O . ALA A 1 167 ? 5.289 -10.264 -11.114 1.00 92.75 167 ALA A O 1
ATOM 1346 N N . GLY A 1 168 ? 3.103 -10.195 -10.632 1.00 92.81 168 GLY A N 1
ATOM 1347 C CA . GLY A 1 168 ? 2.658 -10.800 -11.889 1.00 92.81 168 GLY A CA 1
ATOM 1348 C C . GLY A 1 168 ? 3.066 -10.022 -13.148 1.00 92.81 168 GLY A C 1
ATOM 1349 O O . GLY A 1 168 ? 3.285 -10.632 -14.195 1.00 92.81 168 GLY A O 1
ATOM 1350 N N . LEU A 1 169 ? 3.235 -8.697 -13.063 1.00 92.88 169 LEU A N 1
ATOM 1351 C CA . LEU A 1 169 ? 3.690 -7.874 -14.192 1.00 92.88 169 LEU A CA 1
ATOM 1352 C C . LEU A 1 169 ? 5.146 -8.174 -14.579 1.00 92.88 169 LEU A C 1
ATOM 1354 O O . LEU A 1 169 ? 5.497 -8.103 -15.759 1.00 92.88 169 LEU A O 1
ATOM 1358 N N . ILE A 1 170 ? 5.979 -8.524 -13.595 1.00 91.62 170 ILE A N 1
ATOM 1359 C CA . ILE A 1 170 ? 7.430 -8.699 -13.758 1.00 91.62 170 ILE A CA 1
ATOM 1360 C C . ILE A 1 170 ? 7.875 -10.166 -13.835 1.00 91.62 170 ILE A C 1
ATOM 1362 O O . ILE A 1 170 ? 9.058 -10.431 -14.012 1.00 91.62 170 ILE A O 1
ATOM 1366 N N . GLY A 1 171 ? 6.935 -11.116 -13.782 1.00 89.12 171 GLY A N 1
ATOM 1367 C CA . GLY A 1 171 ? 7.208 -12.550 -13.954 1.00 89.12 171 GLY A CA 1
ATOM 1368 C C . GLY A 1 171 ? 6.805 -13.427 -12.770 1.00 89.12 171 GLY A C 1
ATOM 1369 O O . GLY A 1 171 ? 6.888 -14.648 -12.863 1.00 89.12 171 GLY A O 1
ATOM 1370 N N . GLY A 1 172 ? 6.312 -12.825 -11.688 1.00 88.94 172 GLY A N 1
ATOM 1371 C CA . GLY A 1 172 ? 5.766 -13.506 -10.519 1.00 88.94 172 GLY A CA 1
ATOM 1372 C C . GLY A 1 172 ? 6.600 -13.324 -9.251 1.00 88.94 172 GLY A C 1
ATOM 1373 O O . GLY A 1 172 ? 7.680 -12.739 -9.254 1.00 88.94 172 GLY A O 1
ATOM 1374 N N . LEU A 1 173 ? 6.084 -13.886 -8.156 1.00 86.25 173 LEU A N 1
ATOM 1375 C CA . LEU A 1 173 ? 6.615 -13.749 -6.791 1.00 86.25 173 LEU A CA 1
ATOM 1376 C C . LEU A 1 173 ? 8.072 -14.208 -6.634 1.00 86.25 173 LEU A C 1
ATOM 1378 O O . LEU A 1 173 ? 8.784 -13.723 -5.762 1.00 86.25 173 LEU A O 1
ATOM 1382 N N . GLY A 1 174 ? 8.530 -15.120 -7.495 1.00 83.38 174 GLY A N 1
ATOM 1383 C CA . GLY A 1 174 ? 9.912 -15.594 -7.509 1.00 83.38 174 GLY A CA 1
ATOM 1384 C C . GLY A 1 174 ? 10.940 -14.527 -7.888 1.00 83.38 174 GLY A C 1
ATOM 1385 O O . GLY A 1 174 ? 12.121 -14.787 -7.732 1.00 83.38 174 GLY A O 1
ATOM 1386 N N . LEU A 1 175 ? 10.521 -13.351 -8.364 1.00 82.69 175 LEU A N 1
ATOM 1387 C CA . LEU A 1 175 ? 11.398 -12.246 -8.773 1.00 82.69 175 LEU A CA 1
ATOM 1388 C C . LEU A 1 175 ? 11.168 -10.972 -7.951 1.00 82.69 175 LEU A C 1
ATOM 1390 O O . LEU A 1 175 ? 11.802 -9.950 -8.203 1.00 82.69 175 LEU A O 1
ATOM 1394 N N . THR A 1 176 ? 10.252 -11.015 -6.985 1.00 84.38 176 THR A N 1
ATOM 1395 C CA . THR A 1 176 ? 9.802 -9.832 -6.250 1.00 84.38 176 THR A CA 1
ATOM 1396 C C . THR A 1 176 ? 10.423 -9.821 -4.857 1.00 84.38 176 THR A C 1
ATOM 1398 O O . THR A 1 176 ? 10.126 -10.704 -4.053 1.00 84.38 176 THR A O 1
ATOM 1401 N N . PRO A 1 177 ? 11.294 -8.856 -4.532 1.00 87.25 177 PRO A N 1
ATOM 1402 C CA . PRO A 1 177 ? 11.790 -8.715 -3.173 1.00 87.25 177 PRO A CA 1
ATOM 1403 C C . PRO A 1 177 ? 10.754 -7.996 -2.287 1.00 87.25 177 PRO A C 1
ATOM 1405 O O . PRO A 1 177 ? 9.892 -7.260 -2.769 1.00 87.25 177 PRO A O 1
ATOM 1408 N N . SER A 1 178 ? 10.847 -8.202 -0.974 1.00 87.31 178 SER A N 1
ATOM 1409 C CA . SER A 1 178 ? 10.002 -7.555 0.035 1.00 87.31 178 SER A CA 1
ATOM 1410 C C . SER A 1 178 ? 10.846 -7.171 1.245 1.00 87.31 178 SER A C 1
ATOM 1412 O O . SER A 1 178 ? 11.680 -7.963 1.685 1.00 87.31 178 SER A O 1
ATOM 1414 N N . CYS A 1 179 ? 10.633 -5.974 1.794 1.00 89.56 179 CYS A N 1
ATOM 1415 C CA . CYS A 1 179 ? 11.171 -5.579 3.096 1.00 89.56 179 CYS A CA 1
ATOM 1416 C C . CYS A 1 179 ? 10.030 -5.122 4.013 1.00 89.56 179 CYS A C 1
ATOM 1418 O O . CYS A 1 179 ? 9.192 -4.300 3.640 1.00 89.56 179 CYS A O 1
ATOM 1420 N N . ASN A 1 180 ? 10.003 -5.663 5.227 1.00 89.06 180 ASN A N 1
ATOM 1421 C CA . ASN A 1 180 ? 9.088 -5.274 6.290 1.00 89.06 180 ASN A CA 1
ATOM 1422 C C . ASN A 1 180 ? 9.801 -4.355 7.262 1.00 89.06 180 ASN A C 1
ATOM 1424 O O . ASN A 1 180 ? 10.888 -4.671 7.745 1.00 89.06 180 ASN A O 1
ATOM 1428 N N . ILE A 1 181 ? 9.173 -3.234 7.572 1.00 89.75 181 ILE A N 1
ATOM 1429 C CA . ILE A 1 181 ? 9.817 -2.130 8.261 1.00 89.75 181 ILE A CA 1
ATOM 1430 C C . ILE A 1 181 ? 9.139 -1.909 9.596 1.00 89.75 181 ILE A C 1
ATOM 1432 O O . ILE A 1 181 ? 7.928 -1.702 9.655 1.00 89.75 181 ILE A O 1
ATOM 1436 N N . GLY A 1 182 ? 9.932 -1.968 10.659 1.00 86.44 182 GLY A N 1
ATOM 1437 C CA . GLY A 1 182 ? 9.510 -1.754 12.031 1.00 86.44 182 GLY A CA 1
ATOM 1438 C C . GLY A 1 182 ? 10.017 -0.448 12.622 1.00 86.44 182 GLY A C 1
ATOM 1439 O O . GLY A 1 182 ? 10.726 0.345 12.001 1.00 86.44 182 GLY A O 1
ATOM 1440 N N . GLU A 1 183 ? 9.639 -0.221 13.874 1.00 82.69 183 GLU A N 1
ATOM 1441 C CA . GLU A 1 183 ? 10.137 0.910 14.653 1.00 82.69 183 GLU A CA 1
ATOM 1442 C C . GLU A 1 183 ? 11.593 0.684 15.102 1.00 82.69 183 GLU A C 1
ATOM 1444 O O . GLU A 1 183 ? 12.111 -0.433 15.100 1.00 82.69 183 GLU A O 1
ATOM 1449 N N . GLY A 1 184 ? 12.291 1.760 15.480 1.00 80.38 184 GLY A N 1
ATOM 1450 C CA . GLY A 1 184 ? 13.657 1.663 16.017 1.00 80.38 184 GLY A CA 1
ATOM 1451 C C . GLY A 1 184 ? 14.724 1.222 15.006 1.00 80.38 184 GLY A C 1
ATOM 1452 O O . GLY A 1 184 ? 15.795 0.777 15.414 1.00 80.38 184 GLY A O 1
ATOM 1453 N N . GLY A 1 185 ? 14.448 1.341 13.702 1.00 76.00 185 GLY A N 1
ATOM 1454 C CA . GLY A 1 185 ? 15.372 0.944 12.634 1.00 76.00 185 GLY A CA 1
ATOM 1455 C C . GLY A 1 185 ? 15.425 -0.565 12.387 1.00 76.00 185 GLY A C 1
ATOM 1456 O O . GLY A 1 185 ? 16.373 -1.044 11.767 1.00 76.00 185 GLY A O 1
ATOM 1457 N N . ILE A 1 186 ? 14.438 -1.316 12.884 1.00 82.19 186 ILE A N 1
ATOM 1458 C CA . ILE A 1 186 ? 14.286 -2.738 12.577 1.00 82.19 186 ILE A CA 1
ATOM 1459 C C . ILE A 1 186 ? 13.735 -2.874 11.160 1.00 82.19 186 ILE A C 1
ATOM 1461 O O . ILE A 1 186 ? 12.734 -2.252 10.809 1.00 82.19 186 ILE A O 1
ATOM 1465 N N . ALA A 1 187 ? 14.369 -3.721 10.359 1.00 84.44 187 ALA A N 1
ATOM 1466 C CA . ALA A 1 187 ? 13.902 -4.064 9.030 1.00 84.44 187 ALA A CA 1
ATOM 1467 C C . ALA A 1 187 ? 14.164 -5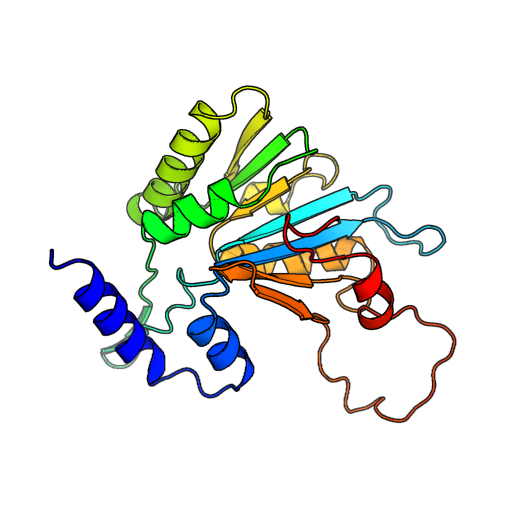.547 8.751 1.00 84.44 187 ALA A C 1
ATOM 1469 O O . ALA A 1 187 ? 15.188 -6.090 9.169 1.00 84.44 187 ALA A O 1
ATOM 1470 N N . PHE A 1 188 ? 13.230 -6.196 8.061 1.00 83.44 188 PHE A N 1
ATOM 1471 C CA . PHE A 1 188 ? 13.275 -7.618 7.746 1.00 83.44 188 PHE A CA 1
ATOM 1472 C C . PHE A 1 188 ? 13.000 -7.837 6.258 1.00 83.44 188 PHE A C 1
ATOM 1474 O O . PHE A 1 188 ? 11.869 -7.668 5.803 1.00 83.44 188 PHE A O 1
ATOM 1481 N N . ALA A 1 189 ? 14.038 -8.199 5.505 1.00 84.38 189 ALA A N 1
ATOM 1482 C CA . ALA A 1 189 ? 13.910 -8.569 4.100 1.00 84.38 189 ALA A CA 1
ATOM 1483 C C . ALA A 1 189 ? 13.514 -10.047 3.978 1.00 84.38 189 ALA A C 1
ATOM 1485 O O . ALA A 1 189 ? 14.115 -10.902 4.628 1.00 84.38 189 ALA A O 1
ATOM 1486 N N . GLU A 1 190 ? 12.509 -10.341 3.155 1.00 74.38 190 GLU A N 1
ATOM 1487 C CA . GLU A 1 190 ? 11.968 -11.692 2.990 1.00 74.38 190 GLU A CA 1
ATOM 1488 C C . GLU A 1 190 ? 11.603 -11.999 1.541 1.00 74.38 190 GLU A C 1
ATOM 1490 O O . GLU A 1 190 ? 11.152 -11.124 0.791 1.00 74.38 190 GLU A O 1
ATOM 1495 N N . ALA A 1 191 ? 11.763 -13.264 1.154 1.00 74.81 191 ALA A N 1
ATOM 1496 C CA . ALA A 1 191 ? 11.203 -13.771 -0.085 1.00 74.81 191 ALA A CA 1
ATOM 1497 C C . ALA A 1 191 ? 9.689 -13.883 0.065 1.00 74.81 191 ALA A C 1
ATOM 1499 O O . ALA A 1 191 ? 9.189 -14.370 1.076 1.00 74.81 191 ALA A O 1
ATOM 1500 N N . VAL A 1 192 ? 8.962 -13.460 -0.966 1.00 76.00 192 VAL A N 1
ATOM 1501 C CA . VAL A 1 192 ? 7.491 -13.511 -0.980 1.00 76.00 192 VAL A CA 1
ATOM 1502 C C . VAL A 1 192 ? 6.952 -14.791 -1.613 1.00 76.00 192 VAL A C 1
ATOM 1504 O O . VAL A 1 192 ? 5.750 -15.044 -1.569 1.00 76.00 192 VAL A O 1
ATOM 1507 N N . HIS A 1 193 ? 7.818 -15.610 -2.216 1.00 71.62 193 HIS A N 1
ATOM 1508 C CA . HIS A 1 193 ? 7.419 -16.907 -2.743 1.00 71.62 193 HIS A CA 1
ATOM 1509 C C . HIS A 1 193 ? 7.203 -17.925 -1.612 1.00 71.62 193 HIS A C 1
ATOM 1511 O O . HIS A 1 193 ? 7.838 -17.875 -0.560 1.00 71.62 193 HIS A O 1
ATOM 1517 N N . GLY A 1 194 ? 6.330 -18.906 -1.853 1.00 65.50 194 GLY A N 1
ATOM 1518 C CA . GLY A 1 194 ? 6.128 -20.021 -0.926 1.00 65.50 194 GLY A CA 1
ATOM 1519 C C . GLY A 1 194 ? 7.370 -20.910 -0.775 1.00 65.50 194 GLY A C 1
ATOM 1520 O O . GLY A 1 194 ? 8.358 -20.768 -1.493 1.00 65.50 194 GLY A O 1
ATOM 1521 N N . SER A 1 195 ? 7.308 -21.883 0.134 1.00 65.88 195 SER A N 1
ATOM 1522 C CA . SER A 1 195 ? 8.427 -22.788 0.445 1.00 65.88 195 SER A CA 1
ATOM 1523 C C . SER A 1 195 ? 8.818 -23.758 -0.680 1.00 65.88 195 SER A C 1
ATOM 1525 O O . SER A 1 195 ? 9.860 -24.398 -0.575 1.00 65.88 195 SER A O 1
ATOM 1527 N N . ALA A 1 196 ? 7.995 -23.875 -1.730 1.00 71.94 196 ALA A N 1
ATOM 1528 C CA . ALA A 1 196 ? 8.206 -24.734 -2.902 1.00 71.94 196 ALA A CA 1
ATOM 1529 C C . ALA A 1 196 ? 8.735 -26.154 -2.550 1.00 71.94 196 ALA A C 1
ATOM 1531 O O . ALA A 1 196 ? 9.802 -26.573 -3.013 1.00 71.94 196 ALA A O 1
ATOM 1532 N N . PRO A 1 197 ? 8.022 -26.906 -1.681 1.00 69.44 197 PRO A N 1
ATOM 1533 C CA . PRO A 1 197 ? 8.523 -28.158 -1.104 1.00 69.44 197 PRO A CA 1
ATOM 1534 C C . PRO A 1 197 ? 8.733 -29.268 -2.144 1.00 69.44 197 PRO A C 1
ATOM 1536 O O . PRO A 1 197 ? 9.555 -30.159 -1.951 1.00 69.44 197 PRO A O 1
ATOM 1539 N N . ASP A 1 198 ? 8.016 -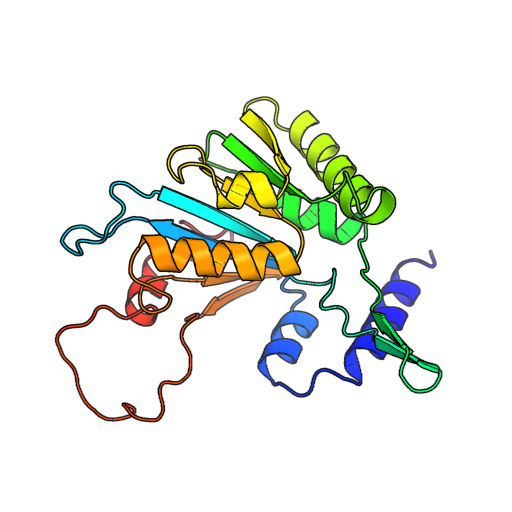29.210 -3.261 1.00 73.31 198 ASP A N 1
ATOM 1540 C CA . ASP A 1 198 ? 8.096 -30.130 -4.394 1.00 73.31 198 ASP A CA 1
ATOM 1541 C C . ASP A 1 198 ? 9.410 -30.018 -5.189 1.00 73.31 198 ASP A C 1
ATOM 1543 O O . ASP A 1 198 ? 9.815 -30.976 -5.863 1.00 73.31 198 ASP A O 1
ATOM 1547 N N . ILE A 1 199 ? 10.102 -28.881 -5.083 1.00 68.56 199 ILE A N 1
ATOM 1548 C CA . ILE A 1 199 ? 11.404 -28.625 -5.715 1.00 68.56 199 ILE A CA 1
ATOM 1549 C C . ILE A 1 199 ? 12.549 -28.438 -4.710 1.00 68.56 199 ILE A C 1
ATOM 1551 O O . ILE A 1 199 ? 13.696 -28.259 -5.119 1.00 68.56 199 ILE A O 1
ATOM 1555 N N . ALA A 1 200 ? 12.279 -28.552 -3.407 1.00 70.12 200 ALA A N 1
ATOM 1556 C CA . ALA A 1 200 ? 13.300 -28.475 -2.369 1.00 70.12 200 ALA A CA 1
ATOM 1557 C C . ALA A 1 200 ? 14.411 -29.523 -2.592 1.00 70.12 200 ALA A C 1
ATOM 1559 O O . ALA A 1 200 ? 14.150 -30.711 -2.791 1.00 70.12 200 ALA A O 1
ATOM 1560 N N . GLY A 1 201 ? 15.670 -29.076 -2.583 1.00 64.19 201 GLY A N 1
ATOM 1561 C CA . GLY A 1 201 ? 16.841 -29.933 -2.813 1.00 64.19 201 GLY A CA 1
ATOM 1562 C C . GLY A 1 201 ? 17.114 -30.292 -4.280 1.00 64.19 201 GLY A C 1
ATOM 1563 O O . GLY A 1 201 ? 18.089 -30.993 -4.556 1.00 64.19 201 GLY A O 1
ATOM 1564 N N . LYS A 1 202 ? 16.307 -29.804 -5.232 1.00 70.75 202 LYS A N 1
ATOM 1565 C CA . LYS A 1 202 ? 16.574 -29.933 -6.671 1.00 70.75 202 LYS A CA 1
ATOM 1566 C C . LYS A 1 202 ? 17.316 -28.682 -7.154 1.00 70.75 202 LYS A C 1
ATOM 1568 O O . LYS A 1 202 ? 16.782 -27.581 -7.096 1.00 70.75 202 LYS A O 1
ATOM 1573 N N . TYR A 1 203 ? 18.556 -28.840 -7.617 1.00 53.78 203 TYR A N 1
ATOM 1574 C CA . TYR A 1 203 ? 19.337 -27.729 -8.174 1.00 53.78 203 TYR A CA 1
ATOM 1575 C C . TYR A 1 203 ? 18.833 -27.373 -9.577 1.00 53.78 203 TYR A C 1
ATOM 1577 O O . TYR A 1 203 ? 19.075 -28.114 -10.529 1.00 53.78 203 TYR A O 1
ATOM 1585 N N . PHE A 1 204 ? 18.190 -26.215 -9.711 1.00 58.56 204 PHE A N 1
ATOM 1586 C CA . PHE A 1 204 ? 17.927 -25.575 -10.999 1.00 58.56 204 PHE A CA 1
ATOM 1587 C C . PHE A 1 204 ? 18.856 -24.365 -11.121 1.00 58.56 204 PHE A C 1
ATOM 1589 O O . PHE A 1 204 ? 18.825 -23.472 -10.282 1.00 58.56 204 PHE A O 1
ATOM 1596 N N . ARG A 1 205 ? 19.741 -24.368 -12.122 1.00 44.25 205 ARG A N 1
ATOM 1597 C CA . ARG A 1 205 ? 20.816 -23.369 -12.269 1.00 44.25 205 ARG A CA 1
ATOM 1598 C C . ARG A 1 205 ? 20.364 -22.076 -12.964 1.00 44.25 205 ARG A C 1
ATOM 1600 O O . ARG A 1 205 ? 21.116 -21.109 -12.964 1.00 44.25 205 ARG A O 1
ATOM 1607 N N . ASP A 1 206 ? 19.150 -22.061 -13.518 1.00 48.66 206 ASP A N 1
ATOM 1608 C CA . ASP A 1 206 ? 18.752 -21.118 -14.573 1.00 48.66 206 ASP A CA 1
ATOM 1609 C C . ASP A 1 206 ? 17.562 -20.210 -14.193 1.00 48.66 206 ASP A C 1
ATOM 1611 O O . ASP A 1 206 ? 16.859 -19.705 -15.066 1.00 48.66 206 ASP A O 1
ATOM 1615 N N . SER A 1 207 ? 17.278 -20.003 -12.903 1.00 51.78 207 SER A N 1
ATOM 1616 C CA . SER A 1 207 ? 16.170 -19.140 -12.462 1.00 51.78 207 SER A CA 1
ATOM 1617 C C . SER A 1 207 ? 16.642 -18.165 -11.383 1.00 51.78 207 SER A C 1
ATOM 1619 O O . SER A 1 207 ? 17.007 -18.631 -10.305 1.00 51.78 207 SER A O 1
ATOM 1621 N N . PRO A 1 208 ? 16.654 -16.841 -11.636 1.00 56.00 208 PRO A N 1
ATOM 1622 C CA . PRO A 1 208 ? 16.895 -15.872 -10.574 1.00 56.00 208 PRO A CA 1
ATOM 1623 C C . PRO A 1 208 ? 15.785 -16.013 -9.532 1.00 56.00 208 PRO A C 1
ATOM 1625 O O . PRO A 1 208 ? 14.607 -16.059 -9.888 1.00 56.00 208 PRO A O 1
ATOM 1628 N N . THR A 1 209 ? 16.155 -16.151 -8.260 1.00 60.75 209 THR A N 1
ATOM 1629 C CA . THR A 1 209 ? 15.186 -16.276 -7.166 1.00 60.75 209 THR A CA 1
ATOM 1630 C C . THR A 1 209 ? 15.057 -14.955 -6.419 1.00 60.75 209 THR A C 1
ATOM 1632 O O . THR A 1 209 ? 15.980 -14.143 -6.404 1.00 60.75 209 THR A O 1
ATOM 1635 N N . SER A 1 210 ? 13.931 -14.722 -5.745 1.00 55.16 210 SER A N 1
ATOM 1636 C CA . SER A 1 210 ? 13.721 -13.494 -4.971 1.00 55.16 210 SER A CA 1
ATOM 1637 C C . SER A 1 210 ? 14.734 -13.385 -3.832 1.00 55.16 210 SER A C 1
ATOM 1639 O O . SER A 1 210 ? 15.067 -12.281 -3.414 1.00 55.16 210 SER A O 1
ATOM 1641 N N . ASN A 1 211 ? 15.275 -14.525 -3.384 1.00 56.47 211 ASN A N 1
ATOM 1642 C CA . ASN A 1 211 ? 16.377 -14.571 -2.434 1.00 56.47 211 ASN A CA 1
ATOM 1643 C C . ASN A 1 211 ? 17.649 -13.906 -2.978 1.00 56.47 211 ASN A C 1
ATOM 1645 O O . ASN A 1 211 ? 18.325 -13.189 -2.242 1.00 56.47 211 AS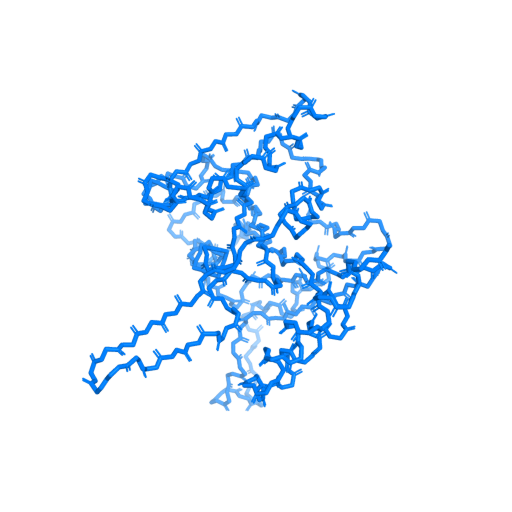N A O 1
ATOM 1649 N N . ASP A 1 212 ? 17.938 -14.080 -4.270 1.00 57.59 212 ASP A N 1
ATOM 1650 C CA . ASP A 1 212 ? 19.071 -13.442 -4.953 1.00 57.59 212 ASP A CA 1
ATOM 1651 C C . ASP A 1 212 ? 18.831 -11.944 -5.201 1.00 57.59 212 ASP A C 1
ATOM 1653 O O . ASP A 1 212 ? 19.775 -11.195 -5.449 1.00 57.59 212 ASP A O 1
ATOM 1657 N N . MET A 1 213 ? 17.572 -11.500 -5.098 1.00 54.56 213 MET A N 1
ATOM 1658 C CA . MET A 1 213 ? 17.152 -10.101 -5.212 1.00 54.56 213 MET A CA 1
ATOM 1659 C C . MET A 1 213 ? 17.155 -9.370 -3.856 1.00 54.56 213 MET A C 1
ATOM 1661 O O . MET A 1 213 ? 17.145 -8.140 -3.840 1.00 54.56 213 MET A O 1
ATOM 1665 N N . HIS A 1 214 ? 17.238 -10.075 -2.716 1.00 54.22 214 HIS A N 1
ATOM 1666 C CA . HIS A 1 214 ? 17.366 -9.443 -1.389 1.00 54.22 214 HIS A CA 1
ATOM 1667 C C . HIS A 1 214 ? 18.536 -8.468 -1.241 1.00 54.22 214 HIS A C 1
ATOM 1669 O O . HIS A 1 214 ? 18.329 -7.423 -0.627 1.00 54.22 214 HIS A O 1
ATOM 1675 N N . PRO A 1 215 ? 19.736 -8.735 -1.793 1.00 41.88 215 PRO A N 1
ATOM 1676 C CA . PRO A 1 215 ? 20.848 -7.792 -1.741 1.00 41.88 215 PRO A CA 1
ATOM 1677 C C . PRO A 1 215 ? 20.567 -6.476 -2.483 1.00 41.88 215 PRO A C 1
ATOM 1679 O O . PRO A 1 215 ? 21.207 -5.473 -2.176 1.00 41.88 215 PRO A O 1
ATOM 1682 N N . LEU A 1 216 ? 19.632 -6.472 -3.447 1.00 45.50 216 LEU A N 1
ATOM 1683 C CA . LEU A 1 216 ? 19.219 -5.269 -4.181 1.00 45.50 216 LEU A CA 1
ATOM 1684 C C . LEU A 1 216 ? 18.246 -4.408 -3.362 1.00 45.50 216 LEU A C 1
ATOM 1686 O O . LEU A 1 216 ? 18.259 -3.193 -3.498 1.00 45.50 216 LEU A O 1
ATOM 1690 N N . THR A 1 217 ? 17.475 -5.014 -2.455 1.00 51.19 217 THR A N 1
ATOM 1691 C CA . THR A 1 217 ? 16.739 -4.319 -1.385 1.00 51.19 217 THR A CA 1
ATOM 1692 C C . THR A 1 217 ? 17.629 -4.155 -0.151 1.00 51.19 217 THR A C 1
ATOM 1694 O O . THR A 1 217 ? 17.529 -4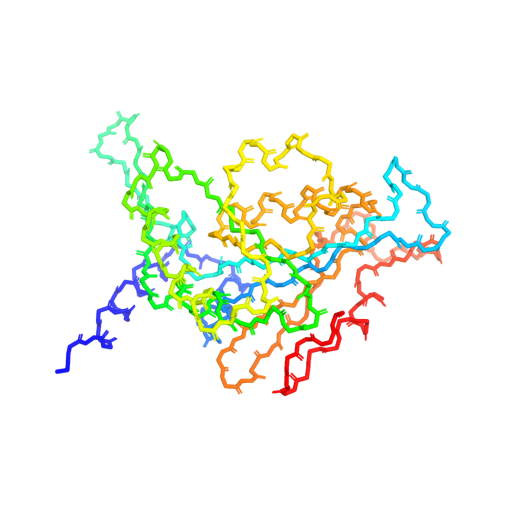.918 0.811 1.00 51.19 217 THR A O 1
ATOM 1697 N N . SER A 1 218 ? 18.535 -3.172 -0.151 1.00 44.09 218 SER A N 1
ATOM 1698 C CA . SER A 1 218 ? 19.373 -2.927 1.034 1.00 44.09 218 SER A CA 1
ATOM 1699 C C . SER A 1 218 ? 18.603 -2.119 2.088 1.00 44.09 218 SER A C 1
ATOM 1701 O O . SER A 1 218 ? 18.504 -0.899 2.023 1.00 44.09 218 SER A O 1
ATOM 1703 N N . CYS A 1 219 ? 18.034 -2.815 3.073 1.00 44.53 219 CYS A N 1
ATOM 1704 C CA . CYS A 1 219 ? 17.369 -2.224 4.240 1.00 44.53 219 CYS A CA 1
ATOM 1705 C C . CYS A 1 219 ? 18.431 -1.761 5.265 1.00 44.53 219 CYS A C 1
ATOM 1707 O O . CYS A 1 219 ? 18.954 -2.554 6.048 1.00 44.53 219 CYS A O 1
ATOM 1709 N N . GLY A 1 220 ? 18.816 -0.480 5.212 1.00 37.38 220 GLY A N 1
ATOM 1710 C CA . GLY A 1 220 ? 19.784 0.153 6.114 1.00 37.38 220 GLY A CA 1
ATOM 1711 C C . GLY A 1 220 ? 19.122 0.983 7.222 1.00 37.38 220 GLY A C 1
ATOM 1712 O O . GLY A 1 220 ? 17.915 1.203 7.226 1.00 37.38 220 GLY A O 1
ATOM 1713 N N . ARG A 1 221 ? 19.926 1.524 8.155 1.00 32.72 221 ARG A N 1
ATOM 1714 C CA . ARG A 1 221 ? 19.444 2.407 9.250 1.00 32.72 221 ARG A CA 1
ATOM 1715 C C . ARG A 1 221 ? 18.674 3.651 8.772 1.00 32.72 221 ARG A C 1
ATOM 1717 O O . ARG A 1 221 ? 17.983 4.259 9.581 1.00 32.72 221 ARG A O 1
ATOM 1724 N N . ASN A 1 222 ? 18.804 4.010 7.494 1.00 33.62 222 ASN A N 1
ATOM 1725 C CA . ASN A 1 222 ? 18.188 5.183 6.874 1.00 33.62 222 ASN A CA 1
ATOM 1726 C C . ASN A 1 222 ? 17.028 4.830 5.921 1.00 33.62 222 ASN A C 1
ATOM 1728 O O . ASN A 1 222 ? 16.626 5.691 5.152 1.00 33.62 222 ASN A O 1
ATOM 1732 N N . GLY A 1 223 ? 16.514 3.594 5.945 1.00 44.22 223 GLY A N 1
ATOM 1733 C CA . GLY A 1 223 ? 15.466 3.133 5.028 1.00 44.22 223 GLY A CA 1
ATOM 1734 C C . GLY A 1 223 ? 15.934 2.008 4.104 1.00 44.22 223 GLY A C 1
ATOM 1735 O O . GLY A 1 223 ? 17.082 1.558 4.163 1.00 44.22 223 GLY A O 1
ATOM 1736 N N . CYS A 1 224 ? 15.016 1.515 3.277 1.00 43.59 224 CYS A N 1
ATOM 1737 C CA . CYS A 1 224 ? 15.323 0.542 2.238 1.00 43.59 224 CYS A CA 1
ATOM 1738 C C . CYS A 1 224 ? 15.847 1.298 1.013 1.00 43.59 224 CYS A C 1
ATOM 1740 O O . CYS A 1 224 ? 15.080 2.039 0.414 1.00 43.59 224 CYS A O 1
ATOM 1742 N N . ASN A 1 225 ? 17.119 1.134 0.625 1.00 42.31 225 ASN A N 1
ATOM 1743 C CA . ASN A 1 225 ? 17.521 1.550 -0.721 1.00 42.31 225 ASN A CA 1
ATOM 1744 C C . ASN A 1 225 ? 16.858 0.562 -1.685 1.00 42.31 225 ASN A C 1
ATOM 1746 O O . ASN A 1 225 ? 17.221 -0.621 -1.705 1.00 42.31 225 ASN A O 1
ATOM 1750 N N . ILE A 1 226 ? 15.856 1.057 -2.401 1.00 45.66 226 ILE A N 1
ATOM 1751 C CA . ILE A 1 226 ? 15.133 0.397 -3.487 1.00 45.66 226 ILE A CA 1
ATOM 1752 C C . ILE A 1 226 ? 15.355 1.158 -4.781 1.00 45.66 226 ILE A C 1
ATOM 1754 O O . ILE A 1 226 ? 15.369 2.407 -4.727 1.00 45.66 226 ILE A O 1
#

Foldseek 3Di:
DCPVVVVVVLVVVLVVPDPDPVLVVCSVQVLFKKKKWFAADVPQDDPAPGQTAMEIEGADFFQSSPAKDDPDVPRIDTDGDADLVSLLCSLPPDPPPWQEEEEEAQCVVVVPRRVSSVVSNVVSCVVPVSHHYHYDYLVVVLVDDSVPHHYYYYYHVSSVVVSQVSLVNRPGQQQMKMKGDGPPLDIDIDRPDDPPPVCPPPDDPPGRGNVNVSVVQDSGSVGTND

Organism: NCBI:txid1961234

Secondary structure (DSSP, 8-state):
--HHHHHHHHHHHHTTT--SHHHHHHHHTT--EEEEEEEPPTT---SS-S-EEEEEEE-SSBGGG--EEEEETTEEEE--B--HHHHHHHHHS--TT-SEEEEEE-TTT-TTHHHHHHHHHHHHHTT-TTSEEEEEEHHHHHHS-GGG-SEEEE-HHHHHHHHHHHHHHHT-GGG-EEEEE-GGG-EEEEE-S---TTTTT---SS---HHHHGGGSEEETTEEE-

InterPro domains:
  IPR019818 Isocitrate/isopropylmalate dehydrogenase, conserved site [PS00470] (156-175)
  IPR024084 Isopropylmalate dehydrogenase-like domain [PF00180] (30-203)
  IPR024084 Isopropylmalate dehydrogenase-like domain [SM01329] (2-226)

pLDDT: mean 79.68, std 20.49, range [29.83, 98.5]

Sequence (226 aa):
MPSLTYTQSIGSQIHRKQTNDFSIMFFYHSLYANVRPCYSLPGYKTKYDNVDLTTIRENTEGEYSGLEHQVVKGVVEILKIITRQASLRVAEYETHGRERVSVIHKANIMQKTDGLFLKCCREFAEKYPEIKYKEVVIDNCCMMSPALFDVLVMPNLYGDIISDLCAGLIGGLGLTPSCNIGEGGIAFAEAVHGSAPDIAGKYFRDSPTSNDMHPLTSCGRNGCNI